Protein AF-A0A962Y383-F1 (afdb_monomer)

Mean predicted aligned error: 19.19 Å

Solvent-accessible surface area (backbone atoms only — not comparable to full-atom values): 16496 Å² total; per-residue (Å²): 116,60,76,48,78,42,75,25,70,39,69,70,54,31,54,47,54,46,35,77,74,56,39,88,78,46,44,76,79,47,80,45,84,47,99,79,29,29,36,39,32,33,30,42,68,80,89,75,88,79,88,77,91,72,88,84,89,84,84,85,84,79,85,83,93,86,83,90,82,92,82,88,79,89,82,95,82,60,77,66,59,56,52,51,51,49,49,49,48,52,50,50,51,50,50,50,51,51,54,51,53,64,73,70,46,101,63,63,68,72,48,50,81,75,35,59,59,53,50,53,51,36,51,55,37,42,75,73,70,42,51,70,69,63,26,50,56,40,42,63,77,32,64,90,45,82,52,58,69,62,27,51,56,51,36,51,51,53,55,56,72,67,57,83,74,76,91,67,59,65,80,74,75,42,46,79,46,73,47,82,55,51,63,87,78,44,56,61,60,48,50,49,53,52,50,49,58,40,23,74,76,64,38,30,79,32,38,36,38,35,35,44,41,84,81,46,77,68,55,46,53,50,52,51,50,50,26,62,76,57,64,30,57,75,46,76,28,87,47,73,67,45,40,52,53,51,51,63,77,45,63,86,33,49,26,36,41,34,37,51,51,47,46,54,92,87,58,85,78,78,87,81,131

Radius of gyration: 28.64 Å; Cα contacts (8 Å, |Δi|>4): 276; chains: 1; bounding box: 78×59×68 Å

Secondary structure (DSSP, 8-state):
-EEEEEEESSHHHHHHHHHHHH-TTPEEEEEEEETTEEEEEEEE--S-------------------------------HHHHHHHHHHHHHHHHHHHHHHHHHT-TTHHHHHHH-HHHHHHHHHHHHTT--HHHHHHHHHHTTT---HHHHHHHHHHHHHHHSPPPSS-HHHH-EEEEE--BTTSSHHHHHHHHHHHHHHHH-GGGEEEEE---S-HHHHHHHHHHHHHHT--EEE--SHHHHHHHHHHTTT-SEEEEEPPPBPTT----S--

Foldseek 3Di:
DDKDKAWDQEPVVRVVVCCVVPNPQKDWPDWDADVRTIMTIIDDDPDDDDPDDDDDDDDDDDDDDDDDDDDDDDDDDDPVVVVVVVVVVVVVVVVVVVVVVVVVDPPVPVCCVPQVLLVVQLVVCVVVVNDSVLSNVLSVVLVVPNDSVVSNVSSVVVVVVPDDDDPDDCLVQADEEEDAAAPPPCLLVVLLVSLQVSCVVPNQLQEAEEELPPPDPVSVVSSVVSCVVRVHYYYYDNDPVSVVVVCVVSVSHRHYYYYYDGDHPVPPPPPDD

Structure (mmCIF, N/CA/C/O backbone):
data_AF-A0A962Y383-F1
#
_entry.id   AF-A0A962Y383-F1
#
loop_
_atom_site.group_PDB
_atom_site.id
_atom_site.type_symbol
_atom_site.label_atom_id
_atom_site.label_alt_id
_atom_site.label_comp_id
_atom_site.label_asym_id
_atom_site.label_entity_id
_atom_site.label_seq_id
_atom_site.pdbx_PDB_ins_code
_atom_site.Cartn_x
_atom_site.Cartn_y
_atom_site.Cartn_z
_atom_site.occupancy
_atom_site.B_iso_or_equiv
_atom_site.auth_seq_id
_atom_site.auth_comp_id
_atom_site.auth_asym_id
_atom_site.auth_atom_id
_atom_site.pdbx_PDB_model_num
ATOM 1 N N . MET A 1 1 ? 38.784 -9.410 8.565 1.00 61.84 1 MET A N 1
ATOM 2 C CA . MET A 1 1 ? 37.867 -8.664 9.444 1.00 61.84 1 MET A CA 1
ATOM 3 C C . MET A 1 1 ? 38.107 -9.029 10.913 1.00 61.84 1 MET A C 1
ATOM 5 O O . MET A 1 1 ? 37.886 -10.175 11.294 1.00 61.84 1 MET A O 1
ATOM 9 N N . LYS A 1 2 ? 38.611 -8.103 11.744 1.00 59.91 2 LYS A N 1
ATOM 10 C CA . LYS A 1 2 ? 38.650 -8.281 13.213 1.00 59.91 2 LYS A CA 1
ATOM 11 C C . LYS A 1 2 ? 37.453 -7.547 13.813 1.00 59.91 2 LYS A C 1
ATOM 13 O O . LYS A 1 2 ? 37.478 -6.324 13.885 1.00 59.91 2 LYS A O 1
ATOM 18 N N . ILE A 1 3 ? 36.425 -8.288 14.221 1.00 82.69 3 ILE A N 1
ATOM 19 C CA . ILE A 1 3 ? 35.219 -7.737 14.854 1.00 82.69 3 ILE A CA 1
ATOM 20 C C . ILE A 1 3 ? 35.424 -7.712 16.372 1.00 82.69 3 ILE A C 1
ATOM 22 O O . ILE A 1 3 ? 35.835 -8.715 16.959 1.00 82.69 3 ILE A O 1
ATOM 26 N N . LYS A 1 4 ? 35.136 -6.578 17.017 1.00 79.31 4 LYS A N 1
ATOM 27 C CA . LYS A 1 4 ? 35.168 -6.432 18.478 1.00 79.31 4 LYS A CA 1
ATOM 28 C C . LYS A 1 4 ? 33.924 -5.720 18.994 1.00 79.31 4 LYS A C 1
ATOM 30 O O . LYS A 1 4 ? 33.369 -4.844 18.335 1.00 79.31 4 LYS A O 1
ATOM 35 N N . ARG A 1 5 ? 33.521 -6.101 20.205 1.00 87.31 5 ARG A N 1
ATOM 36 C CA . ARG A 1 5 ? 32.375 -5.544 20.922 1.00 87.31 5 ARG A CA 1
ATOM 37 C C . ARG A 1 5 ? 32.841 -4.668 22.082 1.00 87.31 5 ARG A C 1
ATOM 39 O O . ARG A 1 5 ? 33.748 -5.059 22.814 1.00 87.31 5 ARG A O 1
ATOM 46 N N . PHE A 1 6 ? 32.185 -3.529 22.261 1.00 86.50 6 PHE A N 1
ATOM 47 C CA . PHE A 1 6 ? 32.480 -2.512 23.266 1.00 86.50 6 PHE A CA 1
ATOM 48 C C . PHE A 1 6 ? 31.196 -2.145 24.005 1.00 86.50 6 PHE A C 1
ATOM 50 O O . PHE A 1 6 ? 30.174 -1.921 23.367 1.00 86.50 6 PHE A O 1
ATOM 57 N N . VAL A 1 7 ? 31.244 -2.070 25.334 1.00 87.38 7 VAL A N 1
ATOM 58 C CA . VAL A 1 7 ? 30.112 -1.645 26.169 1.00 87.38 7 VAL A CA 1
ATOM 59 C C . VAL A 1 7 ? 30.571 -0.471 27.020 1.00 87.38 7 VAL A C 1
ATOM 61 O O . VAL A 1 7 ? 31.625 -0.555 27.651 1.00 87.38 7 VAL A O 1
ATOM 64 N N . ALA A 1 8 ? 29.803 0.617 27.031 1.00 88.62 8 ALA A N 1
ATOM 65 C CA . ALA A 1 8 ? 30.102 1.799 27.834 1.00 88.62 8 ALA A CA 1
ATOM 66 C C . ALA A 1 8 ? 28.826 2.470 28.351 1.00 88.62 8 ALA A C 1
ATOM 68 O O . ALA A 1 8 ? 27.746 2.239 27.819 1.00 88.62 8 ALA A O 1
ATOM 69 N N . GLN A 1 9 ? 28.951 3.338 29.358 1.00 83.50 9 GLN A N 1
ATOM 70 C CA . GLN A 1 9 ? 27.809 4.043 29.962 1.00 83.50 9 GLN A CA 1
ATOM 71 C C . GLN A 1 9 ? 27.126 5.027 29.003 1.00 83.50 9 GLN A C 1
ATOM 73 O O . GLN A 1 9 ? 25.943 5.323 29.143 1.00 83.50 9 GLN A O 1
ATOM 78 N N . ASP A 1 10 ? 27.866 5.533 28.016 1.00 83.12 10 ASP A N 1
ATOM 79 C CA . ASP A 1 10 ? 27.355 6.450 27.010 1.00 83.12 10 ASP A CA 1
ATOM 80 C C . ASP A 1 10 ? 28.056 6.245 25.656 1.00 83.12 10 ASP A C 1
ATOM 82 O O . ASP A 1 10 ? 29.143 5.666 25.553 1.00 83.12 10 ASP A O 1
ATOM 86 N N . MET A 1 11 ? 27.424 6.748 24.594 1.00 77.50 11 MET A N 1
ATOM 87 C CA . MET A 1 11 ? 27.917 6.643 23.217 1.00 77.50 11 MET A CA 1
ATOM 88 C C . MET A 1 11 ? 29.309 7.268 23.026 1.00 77.50 11 MET A C 1
ATOM 90 O O . MET A 1 11 ? 30.110 6.802 22.216 1.00 77.50 11 MET A O 1
ATOM 94 N N . ARG A 1 12 ? 29.620 8.334 23.771 1.00 80.12 12 ARG A N 1
ATOM 95 C CA . ARG A 1 12 ? 30.873 9.085 23.640 1.00 80.12 12 ARG A CA 1
ATOM 96 C C . ARG A 1 12 ? 32.046 8.251 24.159 1.00 80.12 12 ARG A C 1
ATOM 98 O O . ARG A 1 12 ? 33.099 8.209 23.523 1.00 80.12 12 ARG A O 1
ATOM 105 N N . GLN A 1 13 ? 31.840 7.551 25.272 1.00 82.88 13 GLN A N 1
ATOM 106 C CA . GLN A 1 13 ? 32.787 6.590 25.827 1.00 82.88 13 GLN A CA 1
ATOM 107 C C . GLN A 1 13 ? 32.951 5.373 24.914 1.00 82.88 13 GLN A C 1
ATOM 109 O O . GLN A 1 13 ? 34.084 4.986 24.637 1.00 82.88 13 GLN A O 1
ATOM 114 N N . ALA A 1 14 ? 31.853 4.827 24.382 1.00 86.06 14 ALA A N 1
ATOM 115 C CA . ALA A 1 14 ? 31.902 3.674 23.485 1.00 86.06 14 ALA A CA 1
ATOM 116 C C . ALA A 1 14 ? 32.713 3.973 22.206 1.00 86.06 14 ALA A C 1
ATOM 118 O O . ALA A 1 14 ? 33.582 3.191 21.826 1.00 86.06 14 ALA A O 1
ATOM 119 N N . LEU A 1 15 ? 32.514 5.142 21.584 1.00 82.88 15 LEU A N 1
ATOM 120 C CA . LEU A 1 15 ? 33.280 5.572 20.404 1.00 82.88 15 LEU A CA 1
ATOM 121 C C . LEU A 1 15 ? 34.760 5.845 20.704 1.00 82.88 15 LEU A C 1
ATOM 123 O O . LEU A 1 15 ? 35.611 5.618 19.844 1.00 82.88 15 LEU A O 1
ATOM 127 N N . ARG A 1 16 ? 35.088 6.325 21.909 1.00 85.94 16 ARG A N 1
ATOM 128 C CA . ARG A 1 16 ? 36.484 6.494 22.341 1.00 85.94 16 ARG A CA 1
ATOM 129 C C . ARG A 1 16 ? 37.179 5.140 22.492 1.00 85.94 16 ARG A C 1
ATOM 131 O O . ARG A 1 16 ? 38.274 4.978 21.970 1.00 85.94 16 ARG A O 1
ATOM 138 N N . MET A 1 17 ? 36.510 4.160 23.104 1.00 84.56 17 MET A N 1
ATOM 139 C CA . MET A 1 17 ? 37.026 2.790 23.232 1.00 84.56 17 MET A CA 1
ATOM 140 C C . MET A 1 17 ? 37.238 2.123 21.867 1.00 84.56 17 MET A C 1
ATOM 142 O O . MET A 1 17 ? 38.229 1.423 21.674 1.00 84.56 17 MET A O 1
ATOM 146 N N . VAL A 1 18 ? 36.338 2.365 20.905 1.00 85.50 18 VAL A N 1
ATOM 147 C CA . VAL A 1 18 ? 36.505 1.886 19.525 1.00 85.50 18 VAL A CA 1
ATOM 148 C C . VAL A 1 18 ? 37.745 2.512 18.879 1.00 85.50 18 VAL A C 1
ATOM 150 O O . VAL A 1 18 ? 38.570 1.774 18.349 1.00 85.50 18 VAL A O 1
ATOM 153 N N . ARG A 1 19 ? 37.927 3.838 18.973 1.00 81.56 19 ARG A N 1
ATOM 154 C CA . ARG A 1 19 ? 39.103 4.524 18.402 1.00 81.56 19 ARG A CA 1
ATOM 155 C C . ARG A 1 19 ? 40.420 4.082 19.034 1.00 81.56 19 ARG A C 1
ATOM 157 O O . ARG A 1 19 ? 41.385 3.854 18.317 1.00 81.56 19 ARG A O 1
ATOM 164 N N . GLU A 1 20 ? 40.464 3.924 20.354 1.00 82.25 20 GLU A N 1
ATOM 165 C CA . GLU A 1 20 ? 41.666 3.459 21.059 1.00 82.25 20 GLU A CA 1
ATOM 166 C C . GLU A 1 20 ? 42.039 2.018 20.679 1.00 82.25 20 GLU A C 1
ATOM 168 O O . GLU A 1 20 ? 43.218 1.687 20.574 1.00 82.25 20 GLU A O 1
ATOM 173 N N . ALA A 1 21 ? 41.046 1.151 20.455 1.00 78.62 21 ALA A N 1
ATOM 174 C CA . ALA A 1 21 ? 41.279 -0.268 20.201 1.00 78.62 21 ALA A CA 1
ATOM 175 C C . ALA A 1 21 ? 41.422 -0.641 18.717 1.00 78.62 21 ALA A C 1
ATOM 177 O O . ALA A 1 21 ? 42.010 -1.686 18.420 1.00 78.62 21 ALA A O 1
ATOM 178 N N . LEU A 1 22 ? 40.828 0.139 17.808 1.00 80.81 22 LEU A N 1
ATOM 179 C CA . LEU A 1 22 ? 40.730 -0.166 16.377 1.00 80.81 22 LEU A CA 1
ATOM 180 C C . LEU A 1 22 ? 41.186 0.988 15.457 1.00 80.81 22 LEU A C 1
ATOM 182 O O . LEU A 1 22 ? 41.218 0.808 14.245 1.00 80.81 22 LEU A O 1
ATOM 186 N N . GLY A 1 23 ? 41.592 2.140 15.993 1.00 75.88 23 GLY A N 1
ATOM 187 C CA . GLY A 1 23 ? 42.022 3.291 15.192 1.00 75.88 23 GLY A CA 1
ATOM 188 C C . GLY A 1 23 ? 40.860 4.113 14.623 1.00 75.88 23 GLY A C 1
ATOM 189 O O . GLY A 1 23 ? 39.688 3.844 14.892 1.00 75.88 23 GLY A O 1
ATOM 190 N N . GLU A 1 24 ? 41.187 5.161 13.863 1.00 75.06 24 GLU A N 1
ATOM 191 C CA . GLU A 1 24 ? 40.186 6.097 13.324 1.00 75.06 24 GLU A CA 1
ATOM 192 C C . GLU A 1 24 ? 39.356 5.514 12.170 1.00 75.06 24 GLU A C 1
ATOM 194 O O . GLU A 1 24 ? 38.233 5.964 11.952 1.00 75.06 24 GLU A O 1
ATOM 199 N N . ASP A 1 25 ? 39.854 4.462 11.516 1.00 70.44 25 ASP A N 1
ATOM 200 C CA . ASP A 1 25 ? 39.229 3.816 10.352 1.00 70.44 25 ASP A CA 1
ATOM 201 C C . ASP A 1 25 ? 38.240 2.690 10.722 1.00 70.44 25 ASP A C 1
ATOM 203 O O . ASP A 1 25 ? 37.840 1.884 9.881 1.00 70.44 25 ASP A O 1
ATOM 207 N N . ALA A 1 26 ? 37.851 2.582 11.996 1.00 78.69 26 ALA A N 1
ATOM 208 C CA . ALA A 1 26 ? 36.936 1.545 12.461 1.00 78.69 26 ALA A CA 1
ATOM 209 C C . ALA A 1 26 ? 35.492 1.801 11.991 1.00 78.69 26 ALA A C 1
ATOM 211 O O . ALA A 1 26 ? 34.903 2.850 12.263 1.00 78.69 26 ALA A O 1
ATOM 212 N N . VAL A 1 27 ? 34.877 0.799 11.362 1.00 77.50 27 VAL A N 1
ATOM 213 C CA . VAL A 1 27 ? 33.474 0.843 10.931 1.00 77.50 27 VAL A CA 1
ATOM 214 C C . VAL A 1 27 ? 32.585 0.251 12.024 1.00 77.50 27 VAL A C 1
ATOM 216 O O . VAL A 1 27 ? 32.804 -0.874 12.481 1.00 77.50 27 VAL A O 1
ATOM 219 N N . ILE A 1 28 ? 31.565 1.001 12.451 1.00 81.94 28 ILE A N 1
ATOM 220 C CA . ILE A 1 28 ? 30.548 0.521 13.396 1.00 81.94 28 ILE A CA 1
ATOM 221 C C . ILE A 1 28 ? 29.516 -0.313 12.632 1.00 81.94 28 ILE A C 1
ATOM 223 O O . ILE A 1 28 ? 28.831 0.195 11.751 1.00 81.94 28 ILE A O 1
ATOM 227 N N . LEU A 1 29 ? 29.389 -1.587 12.994 1.00 75.75 29 LEU A N 1
ATOM 228 C CA . LEU A 1 29 ? 28.463 -2.536 12.371 1.00 75.75 29 LEU A CA 1
ATOM 229 C C . LEU A 1 29 ? 27.092 -2.549 13.053 1.00 75.75 29 LEU A C 1
ATOM 231 O O . LEU A 1 29 ? 26.073 -2.774 12.408 1.00 75.75 29 LEU A O 1
ATOM 235 N N . SER A 1 30 ? 27.065 -2.362 14.374 1.00 68.75 30 SER A N 1
ATOM 236 C CA . SER A 1 30 ? 25.840 -2.434 15.171 1.00 68.75 30 SER A CA 1
ATOM 237 C C . SER A 1 30 ? 25.939 -1.550 16.408 1.00 68.75 30 SER A C 1
ATOM 239 O O . SER A 1 30 ? 27.008 -1.426 17.012 1.00 68.75 30 SER A O 1
ATOM 241 N N . ASN A 1 31 ? 24.804 -0.964 16.778 1.00 81.00 31 ASN A N 1
ATOM 242 C CA . ASN A 1 31 ? 24.616 -0.139 17.960 1.00 81.00 31 ASN A CA 1
ATOM 243 C C . ASN A 1 31 ? 23.336 -0.585 18.676 1.00 81.00 31 ASN A C 1
ATOM 245 O O . ASN A 1 31 ? 22.252 -0.536 18.092 1.00 81.00 31 ASN A O 1
ATOM 249 N N . LYS A 1 32 ? 23.462 -1.008 19.935 1.00 80.06 32 LYS A N 1
ATOM 250 C CA . LYS A 1 32 ? 22.344 -1.450 20.768 1.00 80.06 32 LYS A CA 1
ATOM 251 C C . LYS A 1 32 ? 22.378 -0.744 22.120 1.00 80.06 32 LYS A C 1
ATOM 253 O O . LYS A 1 32 ? 23.393 -0.759 22.808 1.00 80.06 32 LYS A O 1
ATOM 258 N N . THR A 1 33 ? 21.249 -0.178 22.533 1.00 76.44 33 THR A N 1
ATOM 259 C CA . THR A 1 33 ? 21.070 0.322 23.903 1.00 76.44 33 THR A CA 1
ATOM 260 C C . THR A 1 33 ? 20.849 -0.861 24.845 1.00 76.44 33 THR A C 1
ATOM 262 O O . THR A 1 33 ? 20.021 -1.729 24.561 1.00 76.44 33 THR A O 1
ATOM 265 N N . VAL A 1 34 ? 21.596 -0.910 25.946 1.00 84.12 34 VAL A N 1
ATOM 266 C CA . VAL A 1 34 ? 21.518 -1.960 26.975 1.00 84.12 34 VAL A CA 1
ATOM 267 C C . VAL A 1 34 ? 21.253 -1.325 28.339 1.00 84.12 34 VAL A C 1
ATOM 269 O O . VAL A 1 34 ? 21.497 -0.131 28.522 1.00 84.12 34 VAL A O 1
ATOM 272 N N . ASP A 1 35 ? 20.755 -2.098 29.303 1.00 67.06 35 ASP A N 1
ATOM 273 C CA . ASP A 1 35 ? 20.478 -1.581 30.646 1.00 67.06 35 ASP A CA 1
ATOM 274 C C . ASP A 1 35 ? 21.768 -1.053 31.291 1.00 67.06 35 ASP A C 1
ATOM 276 O O . ASP A 1 35 ? 22.685 -1.808 31.614 1.00 67.06 35 ASP A O 1
ATOM 280 N N . GLY A 1 36 ? 21.848 0.273 31.435 1.00 75.62 36 GLY A N 1
ATOM 281 C CA . GLY A 1 36 ? 23.017 0.972 31.973 1.00 75.62 36 GLY A CA 1
ATOM 282 C C . GLY A 1 36 ? 24.036 1.474 30.941 1.00 75.62 36 GLY A C 1
ATOM 283 O O . GLY A 1 36 ? 25.099 1.938 31.355 1.00 75.62 36 GLY A O 1
ATOM 284 N N . GLY A 1 37 ? 23.750 1.427 29.630 1.00 83.25 37 GLY A N 1
ATOM 285 C CA . GLY A 1 37 ? 24.650 2.011 28.631 1.00 83.25 37 GLY A CA 1
ATOM 286 C C . GLY A 1 37 ? 24.374 1.672 27.162 1.00 83.25 37 GLY A C 1
ATOM 287 O O . GLY A 1 37 ? 23.243 1.459 26.727 1.00 83.25 37 GLY A O 1
ATOM 288 N N . VAL A 1 38 ? 25.446 1.654 26.373 1.00 79.94 38 VAL A N 1
ATOM 289 C CA . VAL A 1 38 ? 25.450 1.414 24.927 1.00 79.94 38 VAL A CA 1
ATOM 290 C C . VAL A 1 38 ? 26.455 0.315 24.595 1.00 79.94 38 VAL A C 1
ATOM 292 O O . VAL A 1 38 ? 27.593 0.334 25.066 1.00 79.94 38 VAL A O 1
ATOM 295 N N . GLU A 1 39 ? 26.037 -0.622 23.750 1.00 85.50 39 GLU A N 1
ATOM 296 C CA . GLU A 1 39 ? 26.854 -1.687 23.179 1.00 85.50 39 GLU A CA 1
ATOM 297 C C . GLU A 1 39 ? 27.121 -1.400 21.691 1.00 85.50 39 GLU A C 1
ATOM 299 O O . GLU A 1 39 ? 26.193 -1.301 20.887 1.00 85.50 39 GLU A O 1
ATOM 304 N N . LEU A 1 40 ? 28.398 -1.282 21.316 1.00 85.75 40 LEU A N 1
ATOM 305 C CA . LEU A 1 40 ? 28.862 -1.103 19.940 1.00 85.75 40 LEU A CA 1
ATOM 306 C C . LEU A 1 40 ? 29.616 -2.338 19.459 1.00 85.75 40 LEU A C 1
ATOM 308 O O . LEU A 1 40 ? 30.482 -2.867 20.155 1.00 85.75 40 LEU A O 1
ATOM 312 N N . THR A 1 41 ? 29.350 -2.753 18.225 1.00 79.81 41 THR A N 1
ATOM 313 C CA . THR A 1 41 ? 30.190 -3.722 17.511 1.00 79.81 41 THR A CA 1
ATOM 314 C C . THR A 1 41 ? 30.896 -3.013 16.369 1.00 79.81 41 THR A C 1
ATOM 316 O O . THR A 1 41 ? 30.236 -2.391 15.539 1.00 79.81 41 THR A O 1
ATOM 319 N N . ALA A 1 42 ? 32.224 -3.098 16.328 1.00 85.31 42 ALA A N 1
ATOM 320 C CA . ALA A 1 42 ? 33.058 -2.418 15.344 1.00 85.31 42 ALA A CA 1
ATOM 321 C C . ALA A 1 42 ? 34.055 -3.383 14.694 1.00 85.31 42 ALA A C 1
ATOM 323 O O . ALA A 1 42 ? 34.490 -4.356 15.319 1.00 85.31 42 ALA A O 1
ATOM 324 N N . ALA A 1 43 ? 34.423 -3.107 13.447 1.00 78.81 43 ALA A N 1
ATOM 325 C CA . ALA A 1 43 ? 35.404 -3.878 12.698 1.00 78.81 43 ALA A CA 1
ATOM 326 C C . ALA A 1 43 ? 36.337 -2.969 11.891 1.00 78.81 43 ALA A C 1
ATOM 328 O O . ALA A 1 43 ? 35.957 -1.871 11.495 1.00 78.81 43 ALA A O 1
ATOM 329 N N . ILE A 1 44 ? 37.556 -3.451 11.646 1.00 70.69 44 ILE A N 1
ATOM 330 C CA . ILE A 1 44 ? 38.455 -2.898 10.628 1.00 70.69 44 ILE A CA 1
ATOM 331 C C . ILE A 1 44 ? 38.490 -3.907 9.486 1.00 70.69 44 ILE A C 1
ATOM 333 O O . ILE A 1 44 ? 38.869 -5.073 9.696 1.00 70.69 44 ILE A O 1
ATOM 337 N N . ASP A 1 45 ? 38.112 -3.453 8.300 1.00 62.56 45 ASP A N 1
ATOM 338 C CA . ASP A 1 45 ? 38.397 -4.150 7.059 1.00 62.56 45 ASP A CA 1
ATOM 339 C C . ASP A 1 45 ? 39.690 -3.580 6.480 1.00 62.56 45 ASP A C 1
ATOM 341 O O . ASP A 1 45 ? 39.805 -2.386 6.214 1.00 62.56 45 ASP A O 1
ATOM 345 N N . LEU A 1 46 ? 40.696 -4.446 6.321 1.00 45.09 46 LEU A N 1
ATOM 346 C CA . LEU A 1 46 ? 41.776 -4.170 5.384 1.00 45.09 46 LEU A CA 1
ATOM 347 C C . LEU A 1 46 ? 41.091 -4.154 4.016 1.00 45.09 46 LEU A C 1
ATOM 349 O O . LEU A 1 46 ? 40.533 -5.175 3.623 1.00 45.09 46 LEU A O 1
ATOM 353 N N . VAL A 1 47 ? 41.038 -2.969 3.413 1.00 44.81 47 VAL A N 1
ATOM 354 C CA . VAL A 1 47 ? 40.265 -2.614 2.218 1.00 44.81 47 VAL A CA 1
ATOM 355 C C . VAL A 1 47 ? 40.173 -3.769 1.222 1.00 44.81 47 VAL A C 1
ATOM 357 O O . VAL A 1 47 ? 41.153 -4.081 0.560 1.00 44.81 47 VAL A O 1
ATOM 360 N N . ASP A 1 48 ? 38.988 -4.373 1.131 1.00 34.38 48 ASP A N 1
ATOM 361 C CA . ASP A 1 48 ? 38.405 -4.866 -0.113 1.00 34.38 48 ASP A CA 1
ATOM 362 C C . ASP A 1 48 ? 36.917 -5.188 0.096 1.00 34.38 48 ASP A C 1
ATOM 364 O O . ASP A 1 48 ? 36.535 -5.955 0.976 1.00 34.38 48 ASP A O 1
ATOM 368 N N . ASN A 1 49 ? 36.090 -4.610 -0.778 1.00 39.66 49 ASN A N 1
ATOM 369 C CA . ASN A 1 49 ? 34.676 -4.919 -1.006 1.00 39.66 49 ASN A CA 1
ATOM 370 C C . ASN A 1 49 ? 33.688 -4.714 0.150 1.00 39.66 49 ASN A C 1
ATOM 372 O O . ASN A 1 49 ? 33.185 -5.680 0.717 1.00 39.66 49 ASN A O 1
ATOM 376 N N . ILE A 1 50 ? 33.217 -3.474 0.311 1.00 33.72 50 ILE A N 1
ATOM 377 C CA . ILE A 1 50 ? 31.784 -3.242 0.542 1.00 33.72 50 ILE A CA 1
ATOM 378 C C . ILE A 1 50 ? 31.351 -2.053 -0.321 1.00 33.72 50 ILE A C 1
ATOM 380 O O . ILE A 1 50 ? 31.587 -0.895 0.011 1.00 33.72 50 ILE A O 1
ATOM 384 N N . SER A 1 51 ? 30.728 -2.350 -1.461 1.00 34.94 51 SER A N 1
ATOM 385 C CA . SER A 1 51 ? 29.906 -1.388 -2.191 1.00 34.94 51 SER A CA 1
ATOM 386 C C . SER A 1 51 ? 28.666 -1.098 -1.346 1.00 34.94 51 SER A C 1
ATOM 388 O O . SER A 1 51 ? 27.791 -1.952 -1.218 1.00 34.94 51 SER A O 1
ATOM 390 N N . SER A 1 52 ? 28.610 0.082 -0.737 1.00 33.84 52 SER A N 1
ATOM 391 C CA . SER A 1 52 ? 27.440 0.591 -0.024 1.00 33.84 52 SER A CA 1
ATOM 392 C C . SER A 1 52 ? 26.742 1.661 -0.861 1.00 33.84 52 SER A C 1
ATOM 394 O O . SER A 1 52 ? 26.877 2.859 -0.627 1.00 33.84 52 SER A O 1
ATOM 396 N N . ASP A 1 53 ? 25.940 1.214 -1.824 1.00 31.86 53 ASP A N 1
ATOM 397 C CA . ASP A 1 53 ? 24.822 2.017 -2.311 1.00 31.86 53 ASP A CA 1
ATOM 398 C C . ASP A 1 53 ? 23.692 1.935 -1.282 1.00 31.86 53 ASP A C 1
ATOM 400 O O . ASP A 1 53 ? 22.953 0.958 -1.246 1.00 31.86 53 ASP A O 1
ATOM 404 N N . THR A 1 54 ? 23.566 2.965 -0.441 1.00 31.52 54 THR A N 1
ATOM 405 C CA . THR A 1 54 ? 22.271 3.459 0.061 1.00 31.52 54 THR A CA 1
ATOM 406 C C . THR A 1 54 ? 22.436 4.872 0.641 1.00 31.52 54 THR A C 1
ATOM 408 O O . THR A 1 54 ? 23.062 5.037 1.682 1.00 31.52 54 THR A O 1
ATOM 411 N N . VAL A 1 55 ? 21.914 5.873 -0.089 1.00 30.55 55 VAL A N 1
ATOM 412 C CA . VAL A 1 55 ? 20.875 6.854 0.328 1.00 30.55 55 VAL A CA 1
ATOM 413 C C . VAL A 1 55 ? 21.036 7.379 1.780 1.00 30.55 55 VAL A C 1
ATOM 415 O O . VAL A 1 55 ? 20.927 6.612 2.724 1.00 30.55 55 VAL A O 1
ATOM 418 N N . ASP A 1 56 ? 21.232 8.672 2.077 1.00 29.92 56 ASP A N 1
ATOM 419 C CA . ASP A 1 56 ? 20.293 9.756 1.766 1.00 29.92 56 ASP A CA 1
ATOM 420 C C . ASP A 1 56 ? 20.751 11.146 2.317 1.00 29.92 56 ASP A C 1
ATOM 422 O O . ASP A 1 56 ? 21.542 11.235 3.253 1.00 29.92 56 ASP A O 1
ATOM 426 N N . GLN A 1 57 ? 20.134 12.209 1.778 1.00 29.47 57 GLN A N 1
ATOM 427 C CA . GLN A 1 57 ? 19.884 13.566 2.328 1.00 29.47 57 GLN A CA 1
ATOM 428 C C . GLN A 1 57 ? 21.040 14.561 2.549 1.00 29.47 57 GLN A C 1
ATOM 430 O O . GLN A 1 57 ? 21.706 14.602 3.583 1.00 29.47 57 GLN A O 1
ATOM 435 N N . ARG A 1 58 ? 21.120 15.549 1.643 1.00 27.11 58 ARG A N 1
ATOM 436 C CA . ARG A 1 58 ? 21.609 16.905 1.945 1.00 27.11 58 ARG A CA 1
ATOM 437 C C . ARG A 1 58 ? 20.490 17.927 1.717 1.00 27.11 58 ARG A C 1
ATOM 439 O O . ARG A 1 58 ? 20.042 18.112 0.590 1.00 27.11 58 ARG A O 1
ATOM 446 N N . ILE A 1 59 ? 20.097 18.619 2.787 1.00 28.78 59 ILE A N 1
ATOM 447 C CA . ILE A 1 59 ? 19.459 19.949 2.769 1.00 28.78 59 ILE A CA 1
ATOM 448 C C . ILE A 1 59 ? 20.579 20.995 3.005 1.00 28.78 59 ILE A C 1
ATOM 450 O O . ILE A 1 59 ? 21.583 20.664 3.641 1.00 28.78 59 ILE A O 1
ATOM 454 N N . PRO A 1 60 ? 20.491 22.211 2.427 1.00 35.62 60 PRO A N 1
ATOM 455 C CA . PRO A 1 60 ? 21.632 22.904 1.835 1.00 35.62 60 PRO A CA 1
ATOM 456 C C . PRO A 1 60 ? 22.318 23.897 2.779 1.00 35.62 60 PRO A C 1
ATOM 458 O O . PRO A 1 60 ? 21.665 24.625 3.524 1.00 35.62 60 PRO A O 1
ATOM 461 N N . SER A 1 61 ? 23.643 24.008 2.671 1.00 32.41 61 SER A N 1
ATOM 462 C CA . SER A 1 61 ? 24.408 25.095 3.282 1.00 32.41 61 SER A CA 1
ATOM 463 C C . SER A 1 61 ? 24.618 26.235 2.285 1.00 32.41 61 SER A C 1
ATOM 465 O O . SER A 1 61 ? 25.391 26.151 1.331 1.00 32.41 61 SER A O 1
ATOM 467 N N . GLN A 1 62 ? 23.911 27.336 2.535 1.00 32.38 62 GLN A N 1
ATOM 468 C CA . GLN A 1 62 ? 24.253 28.646 2.005 1.00 32.38 62 GLN A CA 1
ATOM 469 C C . GLN A 1 62 ? 25.585 29.129 2.597 1.00 32.38 62 GLN A C 1
ATOM 471 O O . GLN A 1 62 ? 25.821 29.024 3.796 1.00 32.38 62 GLN A O 1
ATOM 476 N N . SER A 1 63 ? 26.369 29.771 1.730 1.00 33.44 63 SER A N 1
ATOM 477 C CA . SER A 1 63 ? 27.283 30.876 2.028 1.00 33.44 63 SER A CA 1
ATOM 478 C C . SER A 1 63 ? 28.459 30.613 2.979 1.00 33.44 63 SER A C 1
ATOM 480 O O . SER A 1 63 ? 28.338 30.687 4.199 1.00 33.44 63 SER A O 1
ATOM 482 N N . ARG A 1 64 ? 29.658 30.502 2.391 1.00 31.22 64 ARG A N 1
ATOM 483 C CA . ARG A 1 64 ? 30.726 31.494 2.614 1.00 31.22 64 ARG A CA 1
ATOM 484 C C . ARG A 1 64 ? 31.883 31.298 1.636 1.00 31.22 64 ARG A C 1
ATOM 486 O O . ARG A 1 64 ? 32.708 30.403 1.777 1.00 31.22 64 ARG A O 1
ATOM 493 N N . ALA A 1 65 ? 31.949 32.200 0.664 1.00 32.41 65 ALA A N 1
ATOM 494 C CA . ALA A 1 65 ? 33.190 32.550 -0.001 1.00 32.41 65 ALA A CA 1
ATOM 495 C C . ALA A 1 65 ? 34.031 33.418 0.948 1.00 32.41 65 ALA A C 1
ATOM 497 O O . ALA A 1 65 ? 33.514 34.401 1.476 1.00 32.41 65 ALA A O 1
ATOM 498 N N . ALA A 1 66 ? 35.295 33.034 1.150 1.00 30.84 66 ALA A N 1
ATOM 499 C CA . ALA A 1 66 ? 36.487 33.891 1.224 1.00 30.84 66 ALA A CA 1
ATOM 500 C C . ALA A 1 66 ? 37.586 33.216 2.060 1.00 30.84 66 ALA A C 1
ATOM 502 O O . ALA A 1 66 ? 37.430 33.048 3.265 1.00 30.84 66 ALA A O 1
ATOM 503 N N . ALA A 1 67 ? 38.711 32.897 1.412 1.00 31.39 67 ALA A N 1
ATOM 504 C CA . ALA A 1 67 ? 40.056 33.383 1.757 1.00 31.39 67 ALA A CA 1
ATOM 505 C C . ALA A 1 67 ? 41.154 32.352 1.422 1.00 31.39 67 ALA A C 1
ATOM 507 O O . ALA A 1 67 ? 41.252 31.280 2.007 1.00 31.39 67 ALA A O 1
ATOM 508 N N . ARG A 1 68 ? 41.977 32.763 0.450 1.00 37.22 68 ARG A N 1
ATOM 509 C CA . ARG A 1 68 ? 43.321 32.308 0.054 1.00 37.22 68 ARG A CA 1
ATOM 510 C C . ARG A 1 68 ? 44.158 31.658 1.164 1.00 37.22 68 ARG A C 1
ATOM 512 O O . ARG A 1 68 ? 44.241 32.252 2.227 1.00 37.22 68 ARG A O 1
ATOM 519 N N . VAL A 1 69 ? 44.964 30.648 0.802 1.00 34.91 69 VAL A N 1
ATOM 520 C CA . VAL A 1 69 ? 46.446 30.676 0.895 1.00 34.91 69 VAL A CA 1
ATOM 521 C C . VAL A 1 69 ? 47.047 29.678 -0.114 1.00 34.91 69 VAL A C 1
ATOM 523 O O . VAL A 1 69 ? 46.705 28.501 -0.121 1.00 34.91 69 VAL A O 1
ATOM 526 N N . ASN A 1 70 ? 47.969 30.175 -0.945 1.00 35.00 70 ASN A N 1
ATOM 527 C CA . ASN A 1 70 ? 48.885 29.408 -1.794 1.00 35.00 70 ASN A CA 1
ATOM 528 C C . ASN A 1 70 ? 49.838 28.545 -0.955 1.00 35.00 70 ASN A C 1
ATOM 530 O O . ASN A 1 70 ? 50.524 29.089 -0.089 1.00 35.00 70 ASN A O 1
ATOM 534 N N . ARG A 1 71 ? 50.027 27.275 -1.334 1.00 39.66 71 ARG A N 1
ATOM 535 C CA . ARG A 1 71 ? 51.336 26.607 -1.243 1.00 39.66 71 ARG A CA 1
ATOM 536 C C . ARG A 1 71 ? 51.586 25.760 -2.489 1.00 39.66 71 ARG A C 1
ATOM 538 O O . ARG A 1 71 ? 50.833 24.852 -2.809 1.00 39.66 71 ARG A O 1
ATOM 545 N N . THR A 1 72 ? 52.649 26.142 -3.180 1.00 34.81 72 THR A N 1
ATOM 546 C CA . THR A 1 72 ? 53.333 25.477 -4.289 1.00 34.81 72 THR A CA 1
ATOM 547 C C . THR A 1 72 ? 54.087 24.237 -3.807 1.00 34.81 72 THR A C 1
ATOM 549 O O . THR A 1 72 ? 54.698 24.289 -2.739 1.00 34.81 72 THR A O 1
ATOM 552 N N . GLY A 1 73 ? 54.114 23.174 -4.614 1.00 32.91 73 GLY A N 1
ATOM 553 C CA . GLY A 1 73 ? 54.938 21.986 -4.373 1.00 32.91 73 GLY A CA 1
ATOM 554 C C . GLY A 1 73 ? 54.690 20.874 -5.393 1.00 32.91 73 GLY A C 1
ATOM 555 O O . GLY A 1 73 ? 53.867 20.006 -5.151 1.00 32.91 73 GLY A O 1
ATOM 556 N N . ASP A 1 74 ? 55.358 21.000 -6.539 1.00 35.84 74 ASP A N 1
ATOM 557 C CA . ASP A 1 74 ? 55.912 19.962 -7.425 1.00 35.84 74 ASP A CA 1
ATOM 558 C C . ASP A 1 74 ? 55.469 18.487 -7.246 1.00 35.84 74 ASP A C 1
ATOM 560 O O . ASP A 1 74 ? 55.689 17.878 -6.203 1.00 35.84 74 ASP A O 1
ATOM 564 N N . THR A 1 75 ? 54.904 17.894 -8.305 1.00 37.19 75 THR A N 1
ATOM 565 C CA . THR A 1 75 ? 55.282 16.558 -8.819 1.00 37.19 75 THR A CA 1
ATOM 566 C C . THR A 1 75 ? 54.617 16.337 -10.179 1.00 37.19 75 THR A C 1
ATOM 568 O O . THR A 1 75 ? 53.439 16.005 -10.306 1.00 37.19 75 THR A O 1
ATOM 571 N N . ASP A 1 76 ? 55.406 16.558 -11.221 1.00 45.19 76 ASP A N 1
ATOM 572 C CA . ASP A 1 76 ? 55.089 16.262 -12.611 1.00 45.19 76 ASP A CA 1
ATOM 573 C C . ASP A 1 76 ? 55.501 14.803 -12.926 1.00 45.19 76 ASP A C 1
ATOM 575 O O . ASP A 1 76 ? 56.696 14.530 -13.057 1.00 45.19 76 ASP A O 1
ATOM 579 N N . ARG A 1 77 ? 54.524 13.863 -12.949 1.00 46.56 77 ARG A N 1
ATOM 580 C CA . ARG A 1 77 ? 54.428 12.571 -13.709 1.00 46.56 77 ARG A CA 1
ATOM 581 C C . ARG A 1 77 ? 53.552 11.506 -12.994 1.00 46.56 77 ARG A C 1
ATOM 583 O O . ARG A 1 77 ? 53.689 11.371 -11.783 1.00 46.56 77 ARG A O 1
ATOM 590 N N . PRO A 1 78 ? 52.821 10.611 -13.706 1.00 46.22 78 PRO A N 1
ATOM 591 C CA . PRO A 1 78 ? 52.237 10.720 -15.047 1.00 46.22 78 PRO A CA 1
ATOM 592 C C . PRO A 1 78 ? 50.723 10.374 -15.050 1.00 46.22 78 PRO A C 1
ATOM 594 O O . PRO A 1 78 ? 50.330 9.245 -14.769 1.00 46.22 78 PRO A O 1
ATOM 597 N N . ARG A 1 79 ? 49.863 11.303 -15.497 1.00 53.16 79 ARG A N 1
ATOM 598 C CA . ARG A 1 79 ? 48.418 11.053 -15.733 1.00 53.16 79 ARG A CA 1
ATOM 599 C C . ARG A 1 79 ? 48.125 9.885 -16.697 1.00 53.16 79 ARG A C 1
ATOM 601 O O . ARG A 1 79 ? 47.051 9.310 -16.646 1.00 53.16 79 ARG A O 1
ATOM 608 N N . GLN A 1 80 ? 49.102 9.480 -17.513 1.00 52.47 80 GLN A N 1
ATOM 609 C CA . GLN A 1 80 ? 48.991 8.324 -18.413 1.00 52.47 80 GLN A CA 1
ATOM 610 C C . GLN A 1 80 ? 48.854 6.972 -17.698 1.00 52.47 80 GLN A C 1
ATOM 612 O O . GLN A 1 80 ? 48.336 6.032 -18.292 1.00 52.47 80 GLN A O 1
ATOM 617 N N . GLN A 1 81 ? 49.337 6.840 -16.458 1.00 50.56 81 GLN A N 1
ATOM 618 C CA . GLN A 1 81 ? 49.294 5.557 -15.749 1.00 50.56 81 GLN A CA 1
ATOM 619 C C . GLN A 1 81 ? 47.933 5.316 -15.084 1.00 50.56 81 GLN A C 1
ATOM 621 O O . GLN A 1 81 ? 47.484 4.173 -15.040 1.00 50.56 81 GLN A O 1
ATOM 626 N N . ASP A 1 82 ? 47.248 6.387 -14.669 1.00 55.97 82 ASP A N 1
ATOM 627 C CA . ASP A 1 82 ? 45.857 6.327 -14.212 1.00 55.97 82 ASP A CA 1
ATOM 628 C C . ASP A 1 82 ? 44.897 6.069 -15.380 1.00 55.97 82 ASP A C 1
ATOM 630 O O . ASP A 1 82 ? 44.041 5.199 -15.255 1.00 55.97 82 ASP A O 1
ATOM 634 N N . ASP A 1 83 ? 45.102 6.701 -16.545 1.00 59.69 83 ASP A N 1
ATOM 635 C CA . ASP A 1 83 ? 44.295 6.430 -17.749 1.00 59.69 83 ASP A CA 1
ATOM 636 C C . ASP A 1 83 ? 44.428 4.965 -18.207 1.00 59.69 83 ASP A C 1
ATOM 638 O O . ASP A 1 83 ? 43.431 4.311 -18.511 1.00 59.69 83 ASP A O 1
ATOM 642 N N . ALA A 1 84 ? 45.644 4.404 -18.179 1.00 64.50 84 ALA A N 1
ATOM 643 C CA . ALA A 1 84 ? 45.882 3.000 -18.523 1.00 64.50 84 ALA A CA 1
ATOM 644 C C . ALA A 1 84 ? 45.278 2.023 -17.496 1.00 64.50 84 ALA A C 1
ATOM 646 O O . ALA A 1 84 ? 44.765 0.965 -17.866 1.00 64.50 84 ALA A O 1
ATOM 647 N N . LEU A 1 85 ? 45.310 2.367 -16.203 1.00 64.25 85 LEU A N 1
ATOM 648 C CA . LEU A 1 85 ? 44.660 1.586 -15.146 1.00 64.25 85 LEU A CA 1
ATOM 649 C C . LEU A 1 85 ? 43.132 1.683 -15.228 1.00 64.25 85 LEU A C 1
ATOM 651 O O . LEU A 1 85 ? 42.444 0.703 -14.937 1.00 64.25 85 LEU A O 1
ATOM 655 N N . GLU A 1 86 ? 42.590 2.826 -15.641 1.00 67.06 86 GLU A N 1
ATOM 656 C CA . GLU A 1 86 ? 41.166 3.005 -15.916 1.00 67.06 86 GLU A CA 1
ATOM 657 C C . GLU A 1 86 ? 40.721 2.242 -17.165 1.00 67.06 86 GLU A C 1
ATOM 659 O O . GLU A 1 86 ? 39.675 1.593 -17.127 1.00 67.06 86 GLU A O 1
ATOM 664 N N . ASP A 1 87 ? 41.523 2.235 -18.230 1.00 70.38 87 ASP A N 1
ATOM 665 C CA . ASP A 1 87 ? 41.277 1.433 -19.430 1.00 70.38 87 ASP A CA 1
ATOM 666 C C . ASP A 1 87 ? 41.321 -0.060 -19.125 1.00 70.38 87 ASP A C 1
ATOM 668 O O . ASP A 1 87 ? 40.371 -0.778 -19.437 1.00 70.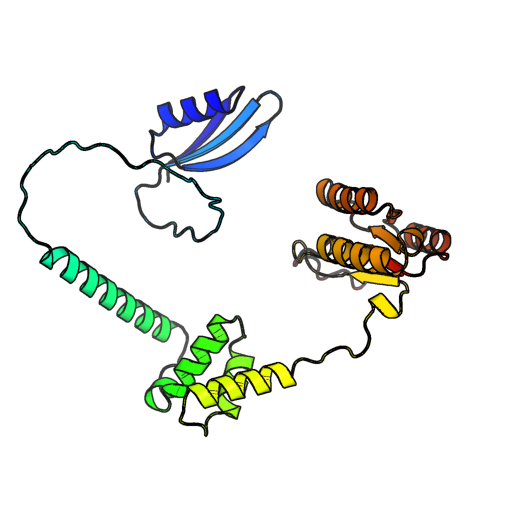38 87 ASP A O 1
ATOM 672 N N . MET A 1 88 ? 42.329 -0.522 -18.384 1.00 66.56 88 MET A N 1
ATOM 673 C CA . MET A 1 88 ? 42.375 -1.903 -17.908 1.00 66.56 88 MET A CA 1
ATOM 674 C C . MET A 1 88 ? 41.196 -2.237 -16.991 1.00 66.56 88 MET A C 1
ATOM 676 O O . MET A 1 88 ? 40.651 -3.336 -17.065 1.00 66.56 88 MET A O 1
ATOM 680 N N . ARG A 1 89 ? 40.756 -1.310 -16.129 1.00 68.81 89 ARG A N 1
ATOM 681 C CA . ARG A 1 89 ? 39.552 -1.506 -15.306 1.00 68.81 89 ARG A CA 1
ATOM 682 C C . ARG A 1 89 ? 38.304 -1.600 -16.175 1.00 68.81 89 ARG A C 1
ATOM 684 O O . ARG A 1 89 ? 37.487 -2.479 -15.909 1.00 68.81 89 ARG A O 1
ATOM 691 N N . ARG A 1 90 ? 38.149 -0.762 -17.204 1.00 70.25 90 ARG A N 1
ATOM 692 C CA . ARG A 1 90 ? 37.049 -0.849 -18.181 1.00 70.25 90 ARG A CA 1
ATOM 693 C C . ARG A 1 90 ? 37.067 -2.193 -18.906 1.00 70.25 90 ARG A C 1
ATOM 695 O O . ARG A 1 90 ? 36.033 -2.852 -18.999 1.00 70.25 90 ARG A O 1
ATOM 702 N N . GLU A 1 91 ? 38.236 -2.640 -19.337 1.00 74.19 91 GLU A N 1
ATOM 703 C CA . GLU A 1 91 ? 38.420 -3.884 -20.081 1.00 74.19 91 GLU A CA 1
ATOM 704 C C . GLU A 1 91 ? 38.196 -5.121 -19.199 1.00 74.19 91 GLU A C 1
ATOM 706 O O . GLU A 1 91 ? 37.505 -6.054 -19.601 1.00 74.19 91 GLU A O 1
ATOM 711 N N . MET A 1 92 ? 38.624 -5.076 -17.935 1.00 63.31 92 MET A N 1
ATOM 712 C CA . MET A 1 92 ? 38.302 -6.086 -16.923 1.00 63.31 92 MET A CA 1
ATOM 713 C C . MET A 1 92 ? 36.813 -6.106 -16.564 1.00 63.31 92 MET A C 1
ATOM 715 O O . MET A 1 92 ? 36.259 -7.179 -16.332 1.00 63.31 92 MET A O 1
ATOM 719 N N . HIS A 1 93 ? 36.132 -4.956 -16.546 1.00 63.62 93 HIS A N 1
ATOM 720 C CA . HIS A 1 93 ? 34.675 -4.914 -16.387 1.00 63.62 93 HIS A CA 1
ATOM 721 C C . HIS A 1 93 ? 33.960 -5.509 -17.605 1.00 63.62 93 HIS A C 1
ATOM 723 O O . HIS A 1 93 ? 32.958 -6.202 -17.433 1.00 63.62 93 HIS A O 1
ATOM 729 N N . ASN A 1 94 ? 34.485 -5.302 -18.814 1.00 68.31 94 ASN A N 1
ATOM 730 C CA . ASN A 1 94 ? 33.958 -5.90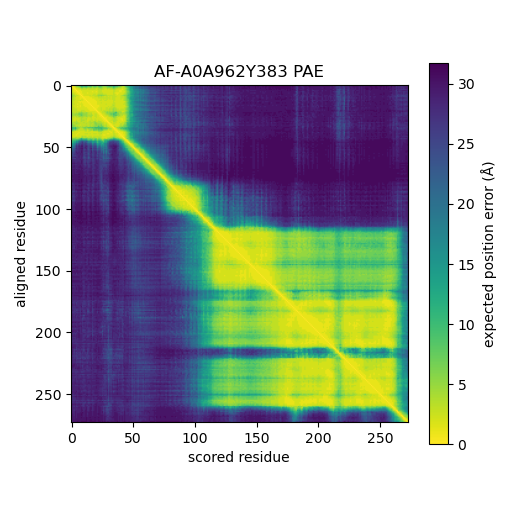5 -20.036 1.00 68.31 94 ASN A CA 1
ATOM 731 C C . ASN A 1 94 ? 34.184 -7.425 -20.060 1.00 68.31 94 ASN A C 1
ATOM 733 O O . ASN A 1 94 ? 33.241 -8.168 -20.324 1.00 68.31 94 ASN A O 1
ATOM 737 N N . LEU A 1 95 ? 35.375 -7.901 -19.681 1.00 61.72 95 LEU A N 1
ATOM 738 C CA . LEU A 1 95 ? 35.685 -9.329 -19.530 1.00 61.72 95 LEU A CA 1
ATOM 739 C C . LEU A 1 95 ? 34.841 -9.984 -18.436 1.00 61.72 95 LEU A C 1
ATOM 741 O O . LEU A 1 95 ? 34.355 -11.096 -18.614 1.00 61.72 95 LEU A O 1
ATOM 745 N N . ARG A 1 96 ? 34.609 -9.289 -17.318 1.00 58.94 96 ARG A N 1
ATOM 746 C CA . ARG A 1 96 ? 33.755 -9.786 -16.235 1.00 58.94 96 ARG A CA 1
ATOM 747 C C . ARG A 1 96 ? 32.297 -9.890 -16.673 1.00 58.94 96 ARG A C 1
ATOM 749 O O . ARG A 1 96 ? 31.673 -10.902 -16.372 1.00 58.94 96 ARG A O 1
ATOM 756 N N . ARG A 1 97 ? 31.774 -8.907 -17.421 1.00 59.44 97 ARG A N 1
ATOM 757 C CA . ARG A 1 97 ? 30.437 -8.994 -18.038 1.00 59.44 97 ARG A CA 1
ATOM 758 C C . ARG A 1 97 ? 30.354 -10.140 -19.041 1.00 59.44 97 ARG A C 1
ATOM 760 O O . ARG A 1 97 ? 29.364 -10.861 -19.039 1.00 59.44 97 ARG A O 1
ATOM 767 N N . TRP A 1 98 ? 31.388 -10.331 -19.857 1.00 55.75 98 TRP A N 1
ATOM 768 C CA . TRP A 1 98 ? 31.457 -11.419 -20.833 1.00 55.75 98 TRP A CA 1
ATOM 769 C C . TRP A 1 98 ? 31.492 -12.799 -20.153 1.00 55.75 98 TRP A C 1
ATOM 771 O O . TRP A 1 98 ? 30.691 -13.666 -20.475 1.00 55.75 98 TRP A O 1
ATOM 781 N N . MET A 1 99 ? 32.302 -12.967 -19.107 1.00 49.44 99 MET A N 1
ATOM 782 C CA . MET A 1 99 ? 32.389 -14.206 -18.325 1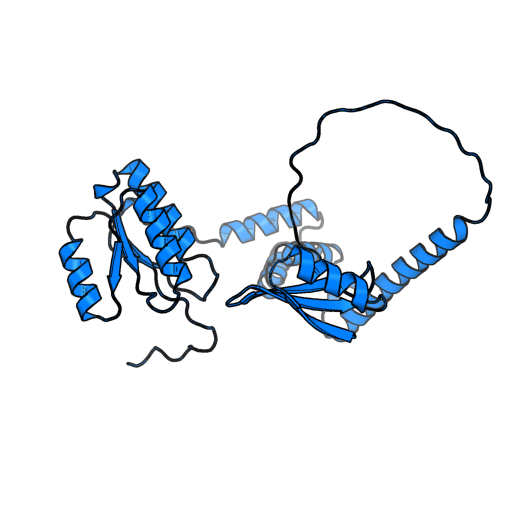.00 49.44 99 MET A CA 1
ATOM 783 C C . MET A 1 99 ? 31.120 -14.476 -17.490 1.00 49.44 99 MET A C 1
ATOM 785 O O . MET A 1 99 ? 30.732 -15.624 -17.287 1.00 49.44 99 MET A O 1
ATOM 789 N N . GLN A 1 100 ? 30.428 -13.426 -17.031 1.00 54.72 100 GLN A N 1
ATOM 790 C CA . GLN A 1 100 ? 29.104 -13.539 -16.403 1.00 54.72 100 GLN A CA 1
ATOM 791 C C . GLN A 1 100 ? 28.008 -13.915 -17.416 1.00 54.72 100 GLN A C 1
ATOM 793 O O . GLN A 1 100 ? 27.077 -14.643 -17.062 1.00 54.72 100 GLN A O 1
ATOM 798 N N . ALA A 1 101 ? 28.126 -13.467 -18.669 1.00 56.75 101 ALA A N 1
ATOM 799 C CA . ALA A 1 101 ? 27.252 -13.879 -19.767 1.00 56.75 101 ALA A CA 1
ATOM 800 C C . ALA A 1 101 ? 27.479 -15.351 -20.169 1.00 56.75 101 ALA A C 1
ATOM 802 O O . ALA A 1 101 ? 26.519 -16.044 -20.492 1.00 56.75 101 ALA A O 1
ATOM 803 N N . GLU A 1 102 ? 28.715 -15.854 -20.066 1.00 41.50 102 GLU A N 1
ATOM 804 C CA . GLU A 1 102 ? 29.069 -17.267 -20.290 1.00 41.50 102 GLU A CA 1
ATOM 805 C C . GLU A 1 102 ? 28.414 -18.198 -19.244 1.00 41.50 102 GLU A C 1
ATOM 807 O O . GLU A 1 102 ? 27.864 -19.249 -19.571 1.00 41.50 102 GLU A O 1
ATOM 812 N N . LEU A 1 103 ? 28.419 -17.787 -17.968 1.00 47.97 103 LEU A N 1
ATOM 813 C CA . LEU A 1 103 ? 27.902 -18.576 -16.839 1.00 47.97 103 LEU A CA 1
ATOM 814 C C . LEU A 1 103 ? 26.368 -18.577 -16.721 1.00 47.97 103 LEU A C 1
ATOM 816 O O . LEU A 1 103 ? 25.810 -19.430 -16.032 1.00 47.97 103 LEU A O 1
ATOM 820 N N . SER A 1 104 ? 25.676 -17.639 -17.375 1.00 55.47 104 SER A N 1
ATOM 821 C CA . SER A 1 104 ? 24.214 -17.474 -17.283 1.00 55.47 104 SER A CA 1
ATOM 822 C C . SER A 1 104 ? 23.418 -18.233 -18.354 1.00 55.47 104 SER A C 1
ATOM 824 O O . SER A 1 104 ? 22.195 -18.106 -18.426 1.00 55.47 104 SER A O 1
ATOM 826 N N . GLY A 1 105 ? 24.082 -19.113 -19.105 1.00 47.03 105 GLY A N 1
ATOM 827 C CA . GLY A 1 105 ? 23.430 -20.125 -19.925 1.00 47.03 105 GLY A CA 1
ATOM 828 C C . GLY A 1 105 ? 23.318 -19.731 -21.393 1.00 47.03 105 GLY A C 1
ATOM 829 O O . GLY A 1 105 ? 22.857 -18.645 -21.753 1.00 47.03 105 GLY A O 1
ATOM 830 N N . MET A 1 106 ? 23.736 -20.675 -22.236 1.00 44.22 106 MET A N 1
ATOM 831 C CA . MET A 1 106 ? 23.507 -20.754 -23.678 1.00 44.22 106 MET A CA 1
ATOM 832 C C . MET A 1 106 ? 22.072 -20.338 -24.053 1.00 44.22 106 MET A C 1
ATOM 834 O O . MET A 1 106 ? 21.156 -21.149 -24.059 1.00 44.22 106 MET A O 1
ATOM 838 N N . SER A 1 107 ? 21.880 -19.047 -24.319 1.00 53.97 107 SER A N 1
ATOM 839 C CA . SER A 1 107 ? 20.695 -18.433 -24.942 1.00 53.97 107 SER A CA 1
ATOM 840 C C . SER A 1 107 ? 20.907 -16.929 -25.168 1.00 53.97 107 SER A C 1
ATOM 842 O O . SER A 1 107 ? 20.241 -16.346 -26.020 1.00 53.97 107 SER A O 1
ATOM 844 N N . TRP A 1 108 ? 21.817 -16.281 -24.428 1.00 50.50 108 TRP A N 1
ATOM 845 C CA . TRP A 1 108 ? 22.063 -14.835 -24.539 1.00 50.50 108 TRP A CA 1
ATOM 846 C C . TRP A 1 108 ? 22.935 -14.437 -25.741 1.00 50.50 108 TRP A C 1
ATOM 848 O O . TRP A 1 108 ? 22.745 -13.355 -26.297 1.00 50.50 108 TRP A O 1
ATOM 858 N N . TYR A 1 109 ? 23.852 -15.310 -26.174 1.00 44.66 109 TYR A N 1
ATOM 859 C CA . TYR A 1 109 ? 24.817 -15.009 -27.242 1.00 44.66 109 TYR A CA 1
ATOM 860 C C . TYR A 1 109 ? 24.188 -15.018 -28.652 1.00 44.66 109 TYR A C 1
ATOM 862 O O . TYR A 1 109 ? 24.511 -14.159 -29.471 1.00 44.66 109 TYR A O 1
ATOM 870 N N . ASP A 1 110 ? 23.215 -15.901 -28.912 1.00 50.44 110 ASP A N 1
ATOM 871 C CA . ASP A 1 110 ? 22.529 -15.989 -30.218 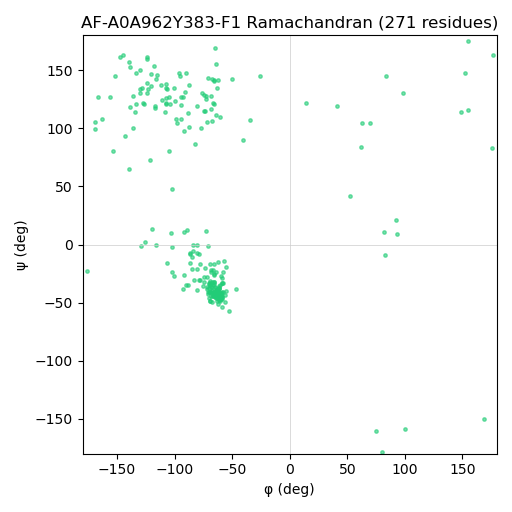1.00 50.44 110 ASP A CA 1
ATOM 872 C C . ASP A 1 110 ? 21.583 -14.803 -30.493 1.00 50.44 110 ASP A C 1
ATOM 874 O O . ASP A 1 110 ? 21.385 -14.406 -31.643 1.00 50.44 110 ASP A O 1
ATOM 878 N N . LEU A 1 111 ? 21.029 -14.188 -29.441 1.00 49.84 111 LEU A N 1
ATOM 879 C CA . LEU A 1 111 ? 20.189 -12.989 -29.552 1.00 49.84 111 LEU A CA 1
ATOM 880 C C . LEU A 1 111 ? 21.012 -11.726 -29.855 1.00 49.84 111 LEU A C 1
ATOM 882 O O . LEU A 1 111 ? 20.536 -10.836 -30.559 1.00 49.84 111 LEU A O 1
ATOM 886 N N . GLY A 1 112 ? 22.249 -11.646 -29.357 1.00 52.44 112 GLY A N 1
ATOM 887 C CA . GLY A 1 112 ? 23.079 -10.440 -29.472 1.00 52.44 112 GLY A CA 1
ATOM 888 C C . GLY A 1 112 ? 23.735 -10.221 -30.811 1.00 52.44 112 GLY A C 1
ATOM 889 O O . GLY A 1 112 ? 23.894 -9.078 -31.227 1.00 52.44 112 GLY A O 1
ATOM 890 N N . GLN A 1 113 ? 24.053 -11.301 -31.521 1.00 50.56 113 GLN A N 1
ATOM 891 C CA . GLN A 1 113 ? 24.607 -11.177 -32.865 1.00 50.56 113 GLN A CA 1
ATOM 892 C C . GLN A 1 113 ? 23.540 -10.927 -33.937 1.00 50.56 113 GLN A C 1
ATOM 894 O O . GLN A 1 113 ? 23.868 -10.417 -35.004 1.00 50.56 113 GLN A O 1
ATOM 899 N N . ARG A 1 114 ? 22.268 -11.263 -33.676 1.00 53.38 114 ARG A N 1
ATOM 900 C CA . ARG A 1 114 ? 21.186 -11.174 -34.674 1.00 53.38 114 ARG A CA 1
ATOM 901 C C . ARG A 1 114 ? 20.266 -9.961 -34.511 1.00 53.38 114 ARG A C 1
ATOM 903 O O . ARG A 1 114 ? 19.661 -9.560 -35.498 1.00 53.38 114 ARG A O 1
ATOM 910 N N . ALA A 1 115 ? 20.160 -9.371 -33.316 1.00 64.25 115 ALA A N 1
ATOM 911 C CA . ALA A 1 115 ? 19.286 -8.220 -33.067 1.00 64.25 115 ALA A CA 1
ATOM 912 C C . ALA A 1 115 ? 19.795 -7.336 -31.899 1.00 64.25 115 ALA A C 1
ATOM 914 O O . ALA A 1 115 ? 19.276 -7.423 -30.780 1.00 64.25 115 ALA A O 1
ATOM 915 N N . PRO A 1 116 ? 20.787 -6.450 -32.128 1.00 69.69 116 PRO A N 1
ATOM 916 C CA . PRO A 1 116 ? 21.363 -5.598 -31.077 1.00 69.69 116 PRO A CA 1
ATOM 917 C C . PRO A 1 116 ? 20.319 -4.698 -30.390 1.00 69.69 116 PRO A C 1
ATOM 919 O O . PRO A 1 116 ? 20.380 -4.481 -29.178 1.00 69.69 116 PRO A O 1
ATOM 922 N N . HIS A 1 117 ? 19.298 -4.249 -31.128 1.00 76.19 117 HIS A N 1
ATOM 923 C CA . HIS A 1 117 ? 18.189 -3.458 -30.585 1.00 76.19 117 HIS A CA 1
ATOM 924 C C . HIS A 1 117 ? 17.347 -4.236 -29.560 1.00 76.19 117 HIS A C 1
ATOM 926 O O . HIS A 1 117 ? 16.956 -3.682 -28.531 1.00 76.19 117 HIS A O 1
ATOM 932 N N . SER A 1 118 ? 17.122 -5.536 -29.775 1.00 78.62 118 SER A N 1
ATOM 933 C CA . SER A 1 118 ? 16.347 -6.377 -28.854 1.00 78.62 118 SER A CA 1
ATOM 934 C C . SER A 1 118 ? 17.074 -6.612 -27.531 1.00 78.62 118 SER A C 1
ATOM 936 O O . SER A 1 118 ? 16.432 -6.652 -26.481 1.00 78.62 118 SER A O 1
ATOM 938 N N . GLN A 1 119 ? 18.407 -6.720 -27.551 1.00 82.81 119 GLN A N 1
ATOM 939 C CA . GLN A 1 119 ? 19.203 -6.827 -26.325 1.00 82.81 119 GLN A CA 1
ATOM 940 C C . GLN A 1 119 ? 19.219 -5.529 -25.521 1.00 82.81 119 GLN A C 1
ATOM 942 O O . GLN A 1 119 ? 19.109 -5.566 -24.290 1.00 82.81 119 GLN A O 1
ATOM 947 N N . GLN A 1 120 ? 19.332 -4.385 -26.200 1.00 87.62 120 GLN A N 1
ATOM 948 C CA . GLN A 1 120 ? 19.260 -3.082 -25.547 1.00 87.62 120 GLN A CA 1
ATOM 949 C C . GLN A 1 120 ? 17.894 -2.885 -24.876 1.00 87.62 120 GLN A C 1
ATOM 951 O O . GLN A 1 120 ? 17.838 -2.543 -23.695 1.00 87.62 120 GLN A O 1
ATOM 956 N N . LEU A 1 121 ? 16.805 -3.175 -25.594 1.00 91.00 121 LEU A N 1
ATOM 957 C CA . LEU A 1 121 ? 15.442 -3.095 -25.070 1.00 91.00 121 LEU A CA 1
ATOM 958 C C . LEU A 1 121 ? 15.229 -4.026 -23.864 1.00 91.00 121 LEU A C 1
ATOM 960 O O . LEU A 1 121 ? 14.707 -3.601 -22.834 1.00 91.00 121 LEU A O 1
ATOM 964 N N . LEU A 1 122 ? 15.683 -5.278 -23.962 1.00 90.75 122 LEU A N 1
ATOM 965 C CA . LEU A 1 122 ? 15.597 -6.257 -22.877 1.00 90.75 122 LEU A CA 1
ATOM 966 C C . LEU A 1 122 ? 16.333 -5.771 -21.621 1.00 90.75 122 LEU A C 1
ATOM 968 O O . LEU A 1 122 ? 15.786 -5.829 -20.521 1.00 90.75 122 LEU A O 1
ATOM 972 N N . SER A 1 123 ? 17.543 -5.232 -21.793 1.00 90.25 123 SER A N 1
ATOM 973 C CA . SER A 1 123 ? 18.346 -4.687 -20.693 1.00 90.25 123 SER A CA 1
ATOM 974 C C . SER A 1 123 ? 17.660 -3.491 -20.027 1.00 90.25 123 SER A C 1
ATOM 976 O O . SER A 1 123 ? 17.640 -3.400 -18.801 1.00 90.25 123 SER A O 1
ATOM 978 N N . GLN A 1 124 ? 17.048 -2.600 -20.814 1.00 93.31 124 GLN A N 1
ATOM 979 C CA . GLN A 1 124 ? 16.293 -1.458 -20.292 1.00 93.31 124 GLN A CA 1
ATOM 980 C C . GLN A 1 124 ? 15.049 -1.897 -19.504 1.00 93.31 124 GLN A C 1
ATOM 982 O O . GLN A 1 124 ? 14.797 -1.370 -18.423 1.00 93.31 124 GLN A O 1
ATOM 987 N N . LEU A 1 125 ? 14.293 -2.884 -19.997 1.00 92.69 125 LEU A N 1
ATOM 988 C CA . LEU A 1 125 ? 13.123 -3.421 -19.291 1.00 92.69 125 LEU A CA 1
ATOM 989 C C . LEU A 1 125 ? 13.523 -4.103 -17.976 1.00 92.69 125 LEU A C 1
ATOM 991 O O . LEU A 1 125 ? 12.904 -3.865 -16.939 1.00 92.69 125 LEU A O 1
ATOM 995 N N . MET A 1 126 ? 14.589 -4.904 -17.988 1.00 91.31 126 MET A N 1
ATOM 996 C CA . MET A 1 126 ? 15.090 -5.558 -16.777 1.00 91.31 126 MET A CA 1
ATOM 997 C C . MET A 1 126 ? 15.626 -4.553 -15.751 1.00 91.31 126 MET A C 1
ATOM 999 O O . MET A 1 126 ? 15.427 -4.751 -14.553 1.00 91.31 126 MET A O 1
ATOM 1003 N N . ALA A 1 127 ? 16.229 -3.445 -16.194 1.00 93.06 127 ALA A N 1
ATOM 1004 C CA . ALA A 1 127 ? 16.648 -2.356 -15.310 1.00 93.06 127 ALA A CA 1
ATOM 1005 C C . ALA A 1 127 ? 15.466 -1.664 -14.599 1.00 93.06 127 ALA A C 1
ATOM 1007 O O . ALA A 1 127 ? 15.647 -1.118 -13.514 1.00 93.06 127 ALA A O 1
ATOM 1008 N N . LEU A 1 128 ? 14.250 -1.731 -15.160 1.00 91.69 128 LEU A N 1
ATOM 1009 C CA . LEU A 1 128 ? 13.014 -1.283 -14.499 1.00 91.69 128 LEU A CA 1
ATOM 1010 C C . LEU A 1 128 ? 12.447 -2.305 -13.496 1.00 91.69 128 LEU A C 1
ATOM 1012 O O . LEU A 1 128 ? 11.405 -2.055 -12.893 1.00 91.69 128 LEU A O 1
ATOM 1016 N N . GLY A 1 129 ? 13.088 -3.465 -13.326 1.00 91.44 129 GLY A N 1
ATOM 1017 C CA . GLY A 1 129 ? 12.589 -4.552 -12.482 1.00 91.44 129 GLY A CA 1
ATOM 1018 C C . GLY A 1 129 ? 11.535 -5.433 -13.159 1.00 91.44 129 GLY A C 1
ATOM 1019 O O . GLY A 1 129 ? 10.916 -6.268 -12.498 1.00 91.44 129 GLY A O 1
ATOM 1020 N N . VAL A 1 130 ? 11.327 -5.285 -14.472 1.00 92.44 130 VAL A N 1
ATOM 1021 C CA . VAL A 1 130 ? 10.496 -6.214 -15.246 1.00 92.44 130 VAL A CA 1
ATOM 1022 C C . VAL A 1 130 ? 11.218 -7.557 -15.313 1.00 92.44 130 VAL A C 1
ATOM 1024 O O . VAL A 1 130 ? 12.389 -7.630 -15.686 1.00 92.44 130 VAL A O 1
ATOM 1027 N N . ASN A 1 131 ? 10.529 -8.640 -14.949 1.00 93.12 131 ASN A N 1
ATOM 1028 C CA . ASN A 1 131 ? 11.143 -9.962 -14.994 1.00 93.12 131 ASN A CA 1
ATOM 1029 C C . ASN A 1 131 ? 11.503 -10.366 -16.439 1.00 93.12 131 ASN A C 1
ATOM 1031 O O . ASN A 1 131 ? 10.899 -9.900 -17.407 1.00 93.12 131 ASN A O 1
ATOM 1035 N N . ALA A 1 132 ? 12.488 -11.255 -16.589 1.00 89.44 132 ALA A N 1
ATOM 1036 C CA . ALA A 1 132 ? 13.014 -11.630 -17.903 1.00 89.44 132 ALA A CA 1
ATOM 1037 C C . ALA A 1 132 ? 11.939 -12.213 -18.838 1.00 89.44 132 ALA A C 1
ATOM 1039 O O . ALA A 1 132 ? 11.990 -12.000 -20.044 1.00 89.44 132 ALA A O 1
ATOM 1040 N N . GLU A 1 133 ? 10.953 -12.919 -18.284 1.00 91.75 133 GLU A N 1
ATOM 1041 C CA . GLU A 1 133 ? 9.880 -13.537 -19.060 1.00 91.75 133 GLU A CA 1
ATOM 1042 C C . GLU A 1 133 ? 8.926 -12.504 -19.672 1.00 91.75 133 GLU A C 1
ATOM 1044 O O . GLU A 1 133 ? 8.629 -12.540 -20.864 1.00 91.75 133 GLU A O 1
ATOM 1049 N N . LEU A 1 134 ? 8.457 -11.538 -18.880 1.00 92.69 134 LEU A N 1
ATOM 1050 C CA . LEU A 1 134 ? 7.651 -10.430 -19.386 1.00 92.69 134 LEU A CA 1
ATOM 1051 C C . LEU A 1 134 ? 8.470 -9.548 -20.332 1.00 92.69 134 LEU A C 1
ATOM 1053 O O . LEU A 1 134 ? 7.969 -9.169 -21.386 1.00 92.69 134 LEU A O 1
ATOM 1057 N N . ALA A 1 135 ? 9.734 -9.278 -20.007 1.00 92.88 135 ALA A N 1
ATOM 1058 C CA . ALA A 1 135 ? 10.595 -8.458 -20.847 1.00 92.88 135 ALA A CA 1
ATOM 1059 C C . ALA A 1 135 ? 10.836 -9.089 -22.231 1.00 92.88 135 ALA A C 1
ATOM 1061 O O . ALA A 1 135 ? 10.695 -8.401 -23.239 1.00 92.88 135 ALA A O 1
ATOM 1062 N N . ARG A 1 136 ? 11.108 -10.403 -22.307 1.00 91.75 136 ARG A N 1
ATOM 1063 C CA . ARG A 1 136 ? 11.248 -11.122 -23.588 1.00 91.75 136 ARG A CA 1
ATOM 1064 C C . ARG A 1 136 ? 9.967 -11.071 -24.418 1.00 91.75 136 ARG A C 1
ATOM 1066 O O . ARG A 1 136 ? 10.033 -10.702 -25.588 1.00 91.75 136 ARG A O 1
ATOM 1073 N N . ARG A 1 137 ? 8.808 -11.335 -23.804 1.00 93.25 137 ARG A N 1
ATOM 1074 C CA . ARG A 1 137 ? 7.504 -11.232 -24.485 1.00 93.25 137 ARG A CA 1
ATOM 1075 C C . ARG A 1 137 ? 7.253 -9.829 -25.041 1.00 93.25 137 ARG A C 1
ATOM 1077 O O . ARG A 1 137 ? 6.758 -9.691 -26.156 1.00 93.25 137 ARG A O 1
ATOM 1084 N N . LEU A 1 138 ? 7.611 -8.778 -24.301 1.00 93.19 138 LEU A N 1
ATOM 1085 C CA . LEU A 1 138 ? 7.492 -7.398 -24.783 1.00 93.19 138 LEU A CA 1
ATOM 1086 C C . LEU A 1 138 ? 8.440 -7.117 -25.957 1.00 93.19 138 LEU A C 1
ATOM 1088 O O . LEU A 1 138 ? 7.998 -6.524 -26.939 1.00 93.19 138 LEU A O 1
ATOM 1092 N N . CYS A 1 139 ? 9.697 -7.575 -25.896 1.00 92.62 139 CYS A N 1
ATOM 1093 C CA . CYS A 1 139 ? 10.656 -7.449 -26.999 1.00 92.62 139 CYS A CA 1
ATOM 1094 C C . CYS A 1 139 ? 10.171 -8.152 -28.274 1.00 92.62 139 CYS A C 1
ATOM 1096 O O . CYS A 1 139 ? 10.279 -7.592 -29.361 1.00 92.62 139 CYS A O 1
ATOM 1098 N N . GLU A 1 140 ? 9.597 -9.351 -28.154 1.00 91.94 140 GLU A N 1
ATOM 1099 C CA . GLU A 1 140 ? 9.051 -10.100 -29.293 1.00 91.94 140 GLU A CA 1
ATOM 1100 C C . GLU A 1 140 ? 7.917 -9.347 -29.997 1.00 91.94 140 GLU A C 1
ATOM 1102 O O . GLU A 1 140 ? 7.849 -9.345 -31.225 1.00 91.94 140 GLU A O 1
ATOM 1107 N N . ARG A 1 141 ? 7.061 -8.644 -29.242 1.00 92.75 141 ARG A N 1
ATOM 1108 C CA . ARG A 1 141 ? 5.941 -7.858 -29.794 1.00 92.75 141 ARG A CA 1
ATOM 1109 C C . ARG A 1 141 ? 6.371 -6.616 -30.574 1.00 92.75 141 ARG A C 1
ATOM 1111 O O . ARG A 1 141 ? 5.548 -6.047 -31.289 1.00 92.75 141 ARG A O 1
ATOM 1118 N N . VAL A 1 142 ? 7.614 -6.172 -30.411 1.00 93.44 142 VAL A N 1
ATOM 1119 C CA . VAL A 1 142 ? 8.168 -4.993 -31.096 1.00 93.44 142 VAL A CA 1
ATOM 1120 C C . VAL A 1 142 ? 9.373 -5.337 -31.969 1.00 93.44 142 VAL A C 1
ATOM 1122 O O . VAL A 1 142 ? 10.066 -4.435 -32.424 1.00 93.44 142 VAL A O 1
ATOM 1125 N N . ARG A 1 143 ? 9.620 -6.628 -32.230 1.00 89.62 143 ARG A N 1
ATOM 1126 C CA . ARG A 1 143 ? 10.801 -7.110 -32.966 1.00 89.62 143 ARG A CA 1
ATOM 1127 C C . ARG A 1 143 ? 10.926 -6.550 -34.387 1.00 89.62 143 ARG A C 1
ATOM 1129 O O . ARG A 1 143 ? 12.032 -6.460 -34.900 1.00 89.62 143 ARG A O 1
ATOM 1136 N N . ASP A 1 144 ? 9.798 -6.196 -35.002 1.00 89.62 144 ASP A N 1
ATOM 1137 C CA . ASP A 1 144 ? 9.738 -5.678 -36.372 1.00 89.62 144 ASP A CA 1
ATOM 1138 C C . ASP A 1 144 ? 10.000 -4.154 -36.425 1.00 89.62 144 ASP A C 1
ATOM 1140 O O . ASP A 1 144 ? 9.961 -3.551 -37.495 1.00 89.62 144 ASP A O 1
ATOM 1144 N N . ILE A 1 145 ? 10.240 -3.510 -35.273 1.00 90.25 145 ILE A N 1
ATOM 1145 C CA . ILE A 1 145 ? 10.550 -2.081 -35.166 1.00 90.25 145 ILE A CA 1
ATOM 1146 C C . ILE A 1 145 ? 12.069 -1.913 -35.047 1.00 90.25 145 ILE A C 1
ATOM 1148 O O . ILE A 1 145 ? 12.655 -2.212 -34.008 1.00 90.25 145 ILE A O 1
ATOM 1152 N N . GLU A 1 146 ? 12.698 -1.407 -36.108 1.00 86.81 146 GLU A N 1
ATOM 1153 C CA . GLU A 1 146 ? 14.152 -1.182 -36.159 1.00 86.81 146 GLU A CA 1
ATOM 1154 C C . GLU A 1 146 ? 14.598 0.000 -35.285 1.00 86.81 146 GLU A C 1
ATOM 1156 O O . GLU A 1 146 ? 15.654 -0.043 -34.655 1.00 86.81 146 GLU A O 1
ATOM 1161 N N . ASP A 1 147 ? 13.780 1.055 -35.215 1.00 90.06 147 ASP A N 1
ATOM 1162 C CA . ASP A 1 147 ? 14.076 2.224 -34.392 1.00 90.06 147 ASP A CA 1
ATOM 1163 C C . ASP A 1 147 ? 13.865 1.923 -32.901 1.00 90.06 147 ASP A C 1
ATOM 1165 O O . ASP A 1 147 ? 12.745 1.696 -32.433 1.00 90.06 147 ASP A O 1
ATOM 1169 N N . ILE A 1 148 ? 14.957 1.966 -32.136 1.00 88.94 148 ILE A N 1
ATOM 1170 C CA . ILE A 1 148 ? 14.969 1.611 -30.714 1.00 88.94 148 ILE A CA 1
ATOM 1171 C C . ILE A 1 148 ? 14.051 2.503 -29.875 1.00 88.94 148 ILE A C 1
ATOM 1173 O O . ILE A 1 148 ? 13.429 2.028 -28.924 1.00 88.94 148 ILE A O 1
ATOM 1177 N N . GLU A 1 149 ? 13.929 3.786 -30.221 1.00 92.38 149 GLU A N 1
ATOM 1178 C CA . GLU A 1 149 ? 13.087 4.712 -29.469 1.00 92.38 149 GLU A CA 1
ATOM 1179 C C . GLU A 1 149 ? 11.599 4.407 -29.690 1.00 92.38 149 GLU A C 1
ATOM 1181 O O . GLU A 1 149 ? 10.816 4.356 -28.734 1.00 92.38 149 GLU A O 1
ATOM 1186 N N . GLN A 1 150 ? 11.202 4.130 -30.934 1.00 94.62 150 GLN A N 1
ATOM 1187 C CA . GLN A 1 150 ? 9.859 3.646 -31.250 1.00 94.62 150 GLN A CA 1
ATOM 1188 C C . GLN A 1 150 ? 9.562 2.290 -30.605 1.00 94.62 150 GLN A C 1
ATOM 1190 O O . GLN A 1 150 ? 8.484 2.123 -30.025 1.00 94.62 150 GLN A O 1
ATOM 1195 N N . ALA A 1 151 ? 10.508 1.346 -30.649 1.00 94.19 151 ALA A N 1
ATOM 1196 C CA . ALA A 1 151 ? 10.362 0.034 -30.024 1.00 94.19 151 ALA A CA 1
ATOM 1197 C C . ALA A 1 151 ? 10.154 0.164 -28.507 1.00 94.19 151 ALA A C 1
ATOM 1199 O O . ALA A 1 151 ? 9.232 -0.441 -27.956 1.00 94.19 151 ALA A O 1
ATOM 1200 N N . TRP A 1 152 ? 10.932 1.030 -27.846 1.00 94.81 152 TRP A N 1
ATOM 1201 C CA . TRP A 1 152 ? 10.791 1.345 -26.423 1.00 94.81 152 TRP A CA 1
ATOM 1202 C C . TRP A 1 152 ? 9.405 1.903 -26.087 1.00 94.81 152 TRP A C 1
ATOM 1204 O O . TRP A 1 152 ? 8.699 1.360 -25.233 1.00 94.81 152 TRP A O 1
ATOM 1214 N N . ARG A 1 153 ? 8.964 2.955 -26.791 1.00 96.12 153 ARG A N 1
ATOM 1215 C CA . ARG A 1 153 ? 7.642 3.570 -26.569 1.00 96.12 153 ARG A CA 1
ATOM 1216 C C . ARG A 1 153 ? 6.510 2.561 -26.771 1.00 96.12 153 ARG A C 1
ATOM 1218 O O . ARG A 1 153 ? 5.552 2.546 -25.997 1.00 96.12 153 ARG A O 1
ATOM 1225 N N . LYS A 1 154 ? 6.614 1.701 -27.789 1.00 96.12 154 LYS A N 1
ATOM 1226 C CA . LYS A 1 154 ? 5.601 0.680 -28.078 1.00 96.12 154 LYS A CA 1
ATOM 1227 C C . LYS A 1 154 ? 5.603 -0.451 -27.046 1.00 96.12 154 LYS A C 1
ATOM 1229 O O . LYS A 1 154 ? 4.526 -0.890 -26.646 1.00 96.12 154 LYS A O 1
ATOM 1234 N N . ALA A 1 155 ? 6.772 -0.872 -26.563 1.00 95.00 155 ALA A N 1
ATOM 1235 C CA . ALA A 1 155 ? 6.891 -1.848 -25.482 1.00 95.00 155 ALA A CA 1
ATOM 1236 C C . ALA A 1 155 ? 6.257 -1.325 -24.183 1.00 95.00 155 ALA A C 1
ATOM 1238 O O . ALA A 1 155 ? 5.480 -2.039 -23.551 1.00 95.00 155 ALA A O 1
ATOM 1239 N N . LEU A 1 156 ? 6.500 -0.057 -23.830 1.00 94.75 156 LEU A N 1
ATOM 1240 C CA . LEU A 1 156 ? 5.848 0.588 -22.686 1.00 94.75 156 LEU A CA 1
ATOM 1241 C C . LEU A 1 156 ? 4.329 0.699 -22.861 1.00 94.75 156 LEU A C 1
ATOM 1243 O O . LEU A 1 156 ? 3.593 0.477 -21.903 1.00 94.75 156 LEU A O 1
ATOM 1247 N N . TYR A 1 157 ? 3.847 0.996 -24.073 1.00 95.62 157 TYR A N 1
ATOM 1248 C CA . TYR A 1 157 ? 2.413 0.979 -24.373 1.00 95.62 157 TYR A CA 1
ATOM 1249 C C . TYR A 1 157 ? 1.802 -0.407 -24.132 1.00 95.62 157 TYR A C 1
ATOM 1251 O O . TYR A 1 157 ? 0.756 -0.507 -23.493 1.00 95.62 157 TYR A O 1
ATOM 1259 N N . PHE A 1 158 ? 2.459 -1.476 -24.596 1.00 94.56 158 PHE A N 1
ATOM 1260 C CA . PHE A 1 158 ? 1.982 -2.837 -24.357 1.00 94.56 158 PHE A CA 1
ATOM 1261 C C . PHE A 1 158 ? 1.973 -3.182 -22.871 1.00 94.56 158 PHE A C 1
ATOM 1263 O O . PHE A 1 158 ? 0.947 -3.645 -22.378 1.00 94.56 158 PHE A O 1
ATOM 1270 N N . LEU A 1 159 ? 3.049 -2.864 -22.147 1.00 93.50 159 LEU A N 1
ATOM 1271 C CA . LEU A 1 159 ? 3.107 -3.047 -20.699 1.00 93.50 159 LEU A CA 1
ATOM 1272 C C . LEU A 1 159 ? 1.954 -2.316 -19.997 1.00 93.50 159 LEU A C 1
ATOM 1274 O O . LEU A 1 159 ? 1.231 -2.925 -19.217 1.00 93.50 159 LEU A O 1
ATOM 1278 N N . ALA A 1 160 ? 1.737 -1.036 -20.310 1.00 93.62 160 ALA A N 1
ATOM 1279 C CA . ALA A 1 160 ? 0.661 -0.243 -19.720 1.00 93.62 160 ALA A CA 1
ATOM 1280 C C . ALA A 1 160 ? -0.731 -0.807 -20.048 1.00 93.62 160 ALA A C 1
ATOM 1282 O O . ALA A 1 160 ? -1.594 -0.840 -19.177 1.00 93.62 160 ALA A O 1
ATOM 1283 N N . SER A 1 161 ? -0.941 -1.292 -21.276 1.00 92.06 161 SER A N 1
ATOM 1284 C CA . SER A 1 161 ? -2.217 -1.882 -21.703 1.00 92.06 161 SER A CA 1
ATOM 1285 C C . SER A 1 161 ? -2.542 -3.215 -21.019 1.00 92.06 161 SER A C 1
ATOM 1287 O O . SER A 1 161 ? -3.705 -3.606 -20.956 1.00 92.06 161 SER A O 1
ATOM 1289 N N . GLU A 1 162 ? -1.529 -3.915 -20.505 1.00 90.06 162 GLU A N 1
ATOM 1290 C CA . GLU A 1 162 ? -1.695 -5.179 -19.781 1.00 90.06 162 GLU A CA 1
ATOM 1291 C C . GLU A 1 162 ? -1.971 -4.969 -18.283 1.00 90.06 162 GLU A C 1
ATOM 1293 O O . GLU A 1 162 ? -2.460 -5.884 -17.611 1.00 90.06 162 GLU A O 1
ATOM 1298 N N . ILE A 1 163 ? -1.707 -3.769 -17.751 1.00 91.56 163 ILE A N 1
ATOM 1299 C CA . ILE A 1 163 ? -2.034 -3.423 -16.367 1.00 91.56 163 ILE A CA 1
ATOM 1300 C C . ILE A 1 163 ? -3.549 -3.265 -16.262 1.00 91.56 163 ILE A C 1
ATOM 1302 O O . ILE A 1 163 ? -4.133 -2.270 -16.690 1.00 91.56 163 ILE A O 1
ATOM 1306 N N . ARG A 1 164 ? -4.196 -4.256 -15.649 1.00 90.12 164 ARG A N 1
ATOM 1307 C CA . ARG A 1 164 ? -5.616 -4.166 -15.311 1.00 90.12 164 ARG A CA 1
ATOM 1308 C C . ARG A 1 164 ? -5.800 -3.116 -14.224 1.00 90.12 164 ARG A C 1
ATOM 1310 O O . ARG A 1 164 ? -5.300 -3.274 -13.111 1.00 90.12 164 ARG A O 1
ATOM 1317 N N . ILE A 1 165 ? -6.532 -2.061 -14.550 1.00 89.69 165 ILE A N 1
ATOM 1318 C CA . ILE A 1 165 ? -6.910 -1.017 -13.604 1.00 89.69 165 ILE A CA 1
ATOM 1319 C C . ILE A 1 165 ? -8.291 -1.377 -13.062 1.00 89.69 165 ILE A C 1
ATOM 1321 O O . ILE A 1 165 ? -9.215 -1.632 -13.830 1.00 89.69 165 ILE A O 1
ATOM 1325 N N . CYS A 1 166 ? -8.426 -1.429 -11.739 1.00 83.81 166 CYS A N 1
ATOM 1326 C CA . CYS A 1 166 ? -9.733 -1.582 -11.114 1.00 83.81 166 CYS A CA 1
ATOM 1327 C C . CYS A 1 166 ? -10.560 -0.322 -11.399 1.00 83.81 166 CYS A C 1
ATOM 1329 O O . CYS A 1 166 ? -10.141 0.774 -11.028 1.00 83.81 166 CYS A O 1
ATOM 1331 N N . GLU A 1 167 ? -11.715 -0.469 -12.053 1.00 80.44 167 GLU A N 1
ATOM 1332 C CA . GLU A 1 167 ? -12.591 0.665 -12.386 1.00 80.44 167 GLU A CA 1
ATOM 1333 C C . GLU A 1 167 ? -13.199 1.314 -11.142 1.00 80.44 167 GLU A C 1
ATOM 1335 O O . GLU A 1 167 ? -13.592 2.478 -11.177 1.00 80.44 167 GLU A O 1
ATOM 1340 N N . THR A 1 168 ? -13.270 0.574 -10.032 1.00 81.00 168 THR A N 1
ATOM 1341 C CA . THR A 1 168 ? -13.844 1.075 -8.788 1.00 81.00 168 THR A CA 1
ATOM 1342 C C . THR A 1 168 ? -12.781 1.359 -7.736 1.00 81.00 168 THR A C 1
ATOM 1344 O O . THR A 1 168 ? -11.993 0.480 -7.379 1.00 81.00 168 THR A O 1
ATOM 1347 N N . ASP A 1 169 ? -12.784 2.586 -7.205 1.00 84.06 169 ASP A N 1
ATOM 1348 C CA . ASP A 1 169 ? -11.983 2.944 -6.035 1.00 84.06 169 ASP A CA 1
ATOM 1349 C C . ASP A 1 169 ? -12.632 2.309 -4.796 1.00 84.06 169 ASP A C 1
ATOM 1351 O O . ASP A 1 169 ? -13.745 2.657 -4.395 1.00 84.06 169 ASP A O 1
ATOM 1355 N N . VAL A 1 170 ? -11.928 1.367 -4.168 1.00 81.44 170 VAL A N 1
ATOM 1356 C CA . VAL A 1 170 ? -12.375 0.716 -2.926 1.00 81.44 170 VAL A CA 1
ATOM 1357 C C . VAL A 1 170 ? -12.621 1.731 -1.799 1.00 81.44 170 VAL A C 1
ATOM 1359 O O . VAL A 1 170 ? -13.423 1.492 -0.898 1.00 81.44 170 VAL A O 1
ATOM 1362 N N . LEU A 1 171 ? -11.978 2.904 -1.873 1.00 84.38 171 LEU A N 1
ATOM 1363 C CA . LEU A 1 171 ? -12.205 4.019 -0.957 1.00 84.38 171 LEU A CA 1
ATOM 1364 C C . LEU A 1 171 ? -13.441 4.859 -1.298 1.00 84.38 171 LEU A C 1
ATOM 1366 O O . LEU A 1 171 ? -13.779 5.742 -0.523 1.00 84.38 171 LEU A O 1
ATOM 1370 N N . GLU A 1 172 ? -14.116 4.645 -2.423 1.00 83.62 172 GLU A N 1
ATOM 1371 C CA . GLU A 1 172 ? -15.410 5.284 -2.700 1.00 83.62 172 GLU A CA 1
ATOM 1372 C C . GLU A 1 172 ? -16.573 4.405 -2.246 1.00 83.62 172 GLU A C 1
ATOM 1374 O O . GLU A 1 172 ? -17.538 4.909 -1.668 1.00 83.62 172 GLU A O 1
ATOM 1379 N N . GLN A 1 173 ? -16.453 3.088 -2.433 1.00 83.94 173 GLN A N 1
ATOM 1380 C CA . GLN A 1 173 ? -17.463 2.125 -1.992 1.00 83.94 173 GLN A CA 1
ATOM 1381 C C . GLN A 1 173 ? -17.559 2.035 -0.463 1.00 83.94 173 GLN A C 1
ATOM 1383 O O . GLN A 1 173 ? -18.662 1.984 0.081 1.00 83.94 173 GLN A O 1
ATOM 1388 N N . GLY A 1 174 ? -16.422 2.064 0.241 1.00 88.75 174 GLY A N 1
ATOM 1389 C CA . GLY A 1 174 ? -16.389 1.754 1.671 1.00 88.75 174 GLY A CA 1
ATOM 1390 C C . GLY A 1 174 ? -16.522 0.249 1.935 1.00 88.75 174 GLY A C 1
ATOM 1391 O O . GLY A 1 174 ? -16.260 -0.571 1.060 1.00 88.75 174 GLY A O 1
ATOM 1392 N N . GLY A 1 175 ? -16.910 -0.120 3.154 1.00 94.00 175 GLY A N 1
ATOM 1393 C CA . GLY A 1 175 ? -16.997 -1.509 3.611 1.00 94.00 175 GLY A CA 1
ATOM 1394 C C . GLY A 1 175 ? -15.799 -1.942 4.458 1.00 94.00 175 GLY A C 1
ATOM 1395 O O . GLY A 1 175 ? -15.114 -1.111 5.053 1.00 94.00 175 GLY A O 1
ATOM 1396 N N . VAL A 1 176 ? -15.569 -3.253 4.544 1.00 95.75 176 VAL A N 1
ATOM 1397 C CA . VAL A 1 176 ? -14.477 -3.848 5.329 1.00 95.75 176 VAL A CA 1
ATOM 1398 C C . VAL A 1 176 ? -13.367 -4.292 4.385 1.00 95.75 176 VAL A C 1
ATOM 1400 O O . VAL A 1 176 ? -13.601 -5.115 3.503 1.00 95.75 176 VAL A O 1
ATOM 1403 N N . ILE A 1 177 ? -12.160 -3.755 4.561 1.00 95.44 177 ILE A N 1
ATOM 1404 C CA . ILE A 1 177 ? -11.015 -4.038 3.688 1.00 95.44 177 ILE A CA 1
ATOM 1405 C C . ILE A 1 177 ? -9.839 -4.504 4.535 1.00 95.44 177 ILE A C 1
ATOM 1407 O O . ILE A 1 177 ? -9.342 -3.754 5.372 1.00 95.44 177 ILE A O 1
ATOM 1411 N N . ALA A 1 178 ? -9.348 -5.712 4.269 1.00 94.94 178 ALA A N 1
ATOM 1412 C CA . ALA A 1 178 ? -8.124 -6.230 4.866 1.00 94.94 178 ALA A CA 1
ATOM 1413 C C . ALA A 1 178 ? -6.946 -6.120 3.893 1.00 94.94 178 ALA A C 1
ATOM 1415 O O . ALA A 1 178 ? -7.070 -6.472 2.720 1.00 94.94 178 ALA A O 1
ATOM 1416 N N . LEU A 1 179 ? -5.790 -5.656 4.379 1.00 93.81 179 LEU A N 1
ATOM 1417 C CA . LEU A 1 179 ? -4.541 -5.718 3.618 1.00 93.81 179 LEU A CA 1
ATOM 1418 C C . LEU A 1 179 ? -3.723 -6.906 4.102 1.00 93.81 179 LEU A C 1
ATOM 1420 O O . LEU A 1 179 ? -3.363 -6.961 5.272 1.00 93.81 179 LEU A O 1
ATOM 1424 N N . VAL A 1 180 ? -3.378 -7.802 3.178 1.00 92.75 180 VAL A N 1
ATOM 1425 C CA . VAL A 1 180 ? -2.634 -9.041 3.442 1.00 92.75 180 VAL A CA 1
ATOM 1426 C C . VAL A 1 180 ? -1.338 -9.047 2.634 1.00 92.75 180 VAL A C 1
ATOM 1428 O O . VAL A 1 180 ? -1.264 -8.489 1.542 1.00 92.75 180 VAL A O 1
ATOM 1431 N N . GLY A 1 181 ? -0.284 -9.648 3.185 1.00 90.81 181 GLY A N 1
ATOM 1432 C CA . GLY A 1 181 ? 1.021 -9.735 2.530 1.00 90.81 181 GLY A CA 1
ATOM 1433 C C . GLY A 1 181 ? 2.182 -9.893 3.514 1.00 90.81 181 GLY A C 1
ATOM 1434 O O . GLY A 1 181 ? 1.975 -9.823 4.735 1.00 90.81 181 GLY A O 1
ATOM 1435 N N . PRO A 1 182 ? 3.416 -10.074 3.012 1.00 89.12 182 PRO A N 1
ATOM 1436 C CA . PRO A 1 182 ? 4.562 -10.368 3.859 1.00 89.12 182 PRO A CA 1
ATOM 1437 C C . PRO A 1 182 ? 4.919 -9.225 4.815 1.00 89.12 182 PRO A C 1
ATOM 1439 O O . PRO A 1 182 ? 4.391 -8.108 4.748 1.00 89.12 182 PRO A O 1
ATOM 1442 N N . THR A 1 183 ? 5.806 -9.496 5.768 1.00 85.19 183 THR A N 1
ATOM 1443 C CA . THR A 1 183 ? 6.341 -8.434 6.629 1.00 85.19 183 THR A CA 1
ATOM 1444 C C . THR A 1 183 ? 7.117 -7.402 5.798 1.00 85.19 183 THR A C 1
ATOM 1446 O O . THR A 1 183 ? 7.797 -7.738 4.837 1.00 85.19 183 THR A O 1
ATOM 1449 N N . GLY A 1 184 ? 6.991 -6.116 6.142 1.00 84.56 184 GLY A N 1
ATOM 1450 C CA . GLY A 1 184 ? 7.777 -5.042 5.514 1.00 84.56 184 GLY A CA 1
ATOM 1451 C C . GLY A 1 184 ? 7.252 -4.492 4.181 1.00 84.56 184 GLY A C 1
ATOM 1452 O O . GLY A 1 184 ? 7.707 -3.433 3.773 1.00 84.56 184 GLY A O 1
ATOM 1453 N N . VAL A 1 185 ? 6.240 -5.101 3.548 1.00 90.44 185 VAL A N 1
ATOM 1454 C CA . VA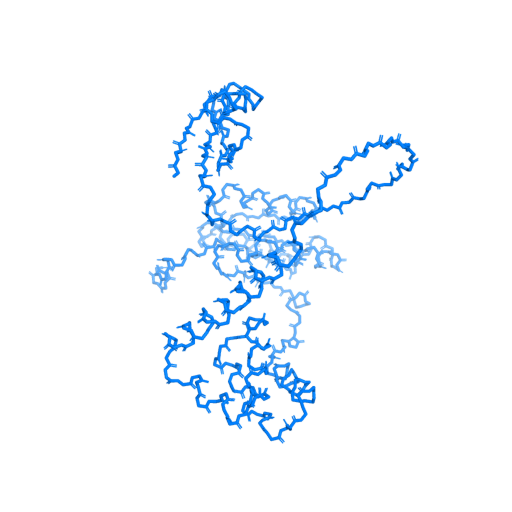L A 1 185 ? 5.683 -4.607 2.262 1.00 90.44 185 VAL A CA 1
ATOM 1455 C C . VAL A 1 185 ? 4.868 -3.308 2.358 1.00 90.44 185 VAL A C 1
ATOM 1457 O O . VAL A 1 185 ? 4.367 -2.815 1.354 1.00 90.44 185 VAL A O 1
ATOM 1460 N N . GLY A 1 186 ? 4.702 -2.751 3.562 1.00 91.56 186 GLY A N 1
ATOM 1461 C CA . GLY A 1 186 ? 4.034 -1.461 3.766 1.00 91.56 186 GLY A CA 1
ATOM 1462 C C . GLY A 1 186 ? 2.526 -1.511 4.040 1.00 91.56 186 GLY A C 1
ATOM 1463 O O . GLY A 1 186 ? 1.867 -0.494 3.861 1.00 91.56 186 GLY A O 1
ATOM 1464 N N . LYS A 1 187 ? 1.962 -2.640 4.500 1.00 93.31 187 LYS A N 1
ATOM 1465 C CA . LYS A 1 187 ? 0.519 -2.783 4.818 1.00 93.31 187 LYS A CA 1
ATOM 1466 C C . LYS A 1 187 ? -0.003 -1.708 5.779 1.00 93.31 187 LYS A C 1
ATOM 1468 O O . LYS A 1 187 ? -0.857 -0.914 5.391 1.00 93.31 187 LYS A O 1
ATOM 1473 N N . THR A 1 188 ? 0.594 -1.601 6.966 1.00 91.12 188 THR A N 1
ATOM 1474 C CA . THR A 1 188 ? 0.243 -0.611 7.997 1.00 91.12 188 THR A CA 1
ATOM 1475 C C . THR A 1 188 ? 0.328 0.825 7.471 1.00 91.12 188 THR A C 1
ATOM 1477 O O . THR A 1 188 ? -0.568 1.640 7.690 1.00 91.12 188 THR A O 1
ATOM 1480 N N . THR A 1 189 ? 1.384 1.147 6.713 1.00 92.31 189 THR A N 1
ATOM 1481 C CA . THR A 1 189 ? 1.559 2.477 6.110 1.00 92.31 189 THR A CA 1
ATOM 1482 C C . THR A 1 189 ? 0.510 2.760 5.035 1.00 92.31 189 THR A C 1
ATOM 1484 O O . THR A 1 189 ? 0.007 3.881 4.946 1.00 92.31 189 THR A O 1
ATOM 1487 N N . THR A 1 190 ? 0.155 1.765 4.223 1.00 95.31 190 THR A N 1
ATOM 1488 C CA . THR A 1 190 ? -0.894 1.889 3.204 1.00 95.31 190 THR A CA 1
ATOM 1489 C C . THR A 1 190 ? -2.263 2.075 3.851 1.00 95.31 190 THR A C 1
ATOM 1491 O O . THR A 1 190 ? -2.992 2.972 3.434 1.00 95.31 190 THR A O 1
ATOM 1494 N N . ILE A 1 191 ? -2.577 1.347 4.929 1.00 95.50 191 I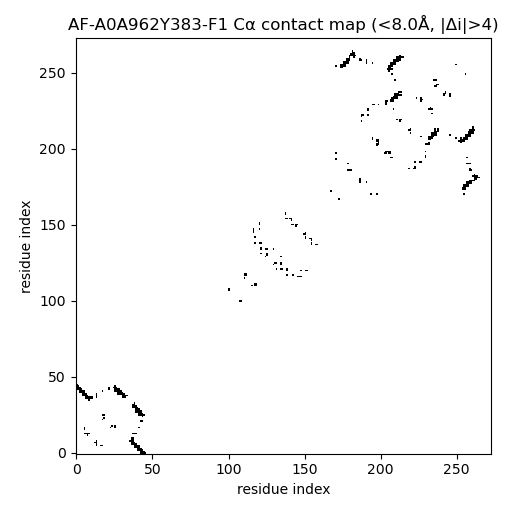LE A N 1
ATOM 1495 C CA . ILE A 1 191 ? -3.802 1.553 5.718 1.00 95.50 191 ILE A CA 1
ATOM 1496 C C . ILE A 1 191 ? -3.874 2.970 6.272 1.00 95.50 191 ILE A C 1
ATOM 1498 O O . ILE A 1 191 ? -4.898 3.627 6.110 1.00 95.50 191 ILE A O 1
ATOM 1502 N N . ALA A 1 192 ? -2.793 3.488 6.858 1.00 94.06 192 ALA A N 1
ATOM 1503 C CA . ALA A 1 192 ? -2.773 4.859 7.366 1.00 94.06 192 ALA A CA 1
ATOM 1504 C C . ALA A 1 192 ? -3.048 5.893 6.256 1.00 94.06 192 ALA A C 1
ATOM 1506 O O . ALA A 1 192 ? -3.825 6.828 6.455 1.00 94.06 192 ALA A O 1
ATOM 1507 N N . LYS A 1 193 ? -2.467 5.706 5.061 1.00 95.38 193 LYS A N 1
ATOM 1508 C CA . LYS A 1 193 ? -2.713 6.568 3.889 1.00 95.38 193 LYS A CA 1
ATOM 1509 C C . LYS A 1 193 ? -4.158 6.472 3.395 1.00 95.38 193 LYS A C 1
ATOM 1511 O O . LYS A 1 193 ? -4.772 7.497 3.104 1.00 95.38 193 LYS A O 1
ATOM 1516 N N . MET A 1 194 ? -4.701 5.258 3.313 1.00 95.69 194 MET A N 1
ATOM 1517 C CA . MET A 1 194 ? -6.094 5.003 2.938 1.00 95.69 194 MET A CA 1
ATOM 1518 C C . MET A 1 194 ? -7.062 5.654 3.932 1.00 95.69 194 MET A C 1
ATOM 1520 O O . MET A 1 194 ? -7.958 6.389 3.519 1.00 95.69 194 MET A O 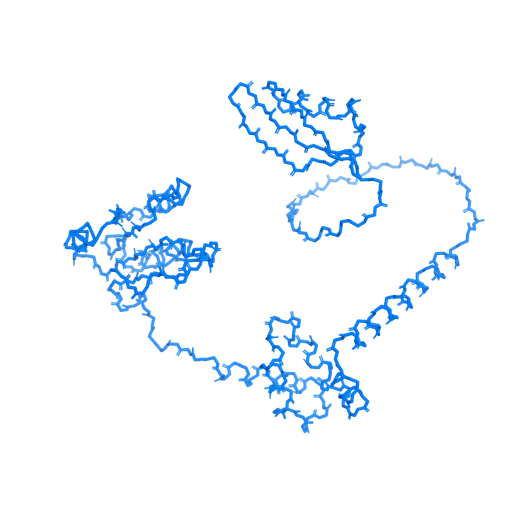1
ATOM 1524 N N . ALA A 1 195 ? -6.824 5.469 5.233 1.00 95.69 195 ALA A N 1
ATOM 1525 C CA . ALA A 1 195 ? -7.603 6.065 6.312 1.00 95.69 195 ALA A CA 1
ATOM 1526 C C . ALA A 1 195 ? -7.580 7.593 6.246 1.00 95.69 195 ALA A C 1
ATOM 1528 O O . ALA A 1 195 ? -8.632 8.222 6.300 1.00 95.69 195 ALA A O 1
ATOM 1529 N N . ALA A 1 196 ? -6.397 8.191 6.069 1.00 95.62 196 ALA A N 1
ATOM 1530 C CA . ALA A 1 196 ? -6.246 9.636 5.935 1.00 95.62 196 ALA A CA 1
ATOM 1531 C C . ALA A 1 196 ? -7.016 10.172 4.722 1.00 95.62 196 ALA A C 1
ATOM 1533 O O . ALA A 1 196 ? -7.791 11.117 4.850 1.00 95.62 196 ALA A O 1
ATOM 1534 N N . ARG A 1 197 ? -6.855 9.543 3.549 1.00 94.75 197 ARG A N 1
ATOM 1535 C CA . ARG A 1 197 ? -7.554 9.948 2.320 1.00 94.75 197 ARG A CA 1
ATOM 1536 C C . ARG A 1 197 ? -9.073 9.861 2.477 1.00 94.75 197 ARG A C 1
ATOM 1538 O O . ARG A 1 197 ? -9.768 10.782 2.051 1.00 94.75 197 ARG A O 1
ATOM 1545 N N . TYR A 1 198 ? -9.585 8.797 3.096 1.00 95.25 198 TYR A N 1
ATOM 1546 C CA . TYR A 1 198 ? -11.022 8.634 3.323 1.00 95.25 198 TYR A CA 1
ATOM 1547 C C . TYR A 1 198 ? -11.547 9.623 4.373 1.00 95.25 198 TYR A C 1
ATOM 1549 O O . TYR A 1 198 ? -12.544 10.302 4.135 1.00 95.25 198 TYR A O 1
ATOM 1557 N N . ALA A 1 199 ? -10.847 9.780 5.500 1.00 94.19 199 ALA A N 1
ATOM 1558 C CA . ALA A 1 199 ? -11.214 10.714 6.564 1.00 94.19 199 ALA A CA 1
ATOM 1559 C C . ALA A 1 199 ? -11.227 12.175 6.085 1.00 94.19 199 ALA A C 1
ATOM 1561 O O . ALA A 1 199 ? -12.103 12.934 6.491 1.00 94.19 199 ALA A O 1
ATOM 1562 N N . LEU A 1 200 ? -10.315 12.565 5.187 1.00 92.69 200 LEU A N 1
ATOM 1563 C CA . LEU A 1 200 ? -10.311 13.897 4.570 1.00 92.69 200 LEU A CA 1
ATOM 1564 C C . LEU A 1 200 ? -11.536 14.146 3.675 1.00 92.69 200 LEU A C 1
ATOM 1566 O O . LEU A 1 200 ? -11.992 15.281 3.579 1.00 92.69 200 LEU A O 1
ATOM 1570 N N . ARG A 1 201 ? -12.076 13.108 3.025 1.00 92.06 201 ARG A N 1
ATOM 1571 C CA . ARG A 1 201 ? -13.241 13.219 2.126 1.00 92.06 201 ARG A CA 1
ATOM 1572 C C . ARG A 1 201 ? -14.582 13.066 2.841 1.00 92.06 201 ARG A C 1
ATOM 1574 O O . ARG A 1 201 ? -15.563 13.686 2.443 1.00 92.06 201 ARG A O 1
ATOM 1581 N N . HIS A 1 202 ? -14.640 12.218 3.864 1.00 92.25 202 HIS A N 1
ATOM 1582 C CA . HIS A 1 202 ? -15.893 11.768 4.482 1.00 92.25 202 HIS A CA 1
ATOM 1583 C C . HIS A 1 202 ? -15.954 11.994 6.000 1.00 92.25 202 HIS A C 1
ATOM 1585 O O . HIS A 1 202 ? -16.945 11.646 6.639 1.00 92.25 202 HIS A O 1
ATOM 1591 N N . GLY A 1 203 ? -14.917 12.600 6.582 1.00 94.12 203 GLY A N 1
ATOM 1592 C CA . GLY A 1 203 ? -14.789 12.861 8.013 1.00 94.12 203 GLY A CA 1
ATOM 1593 C C . GLY A 1 203 ? -14.246 11.658 8.786 1.00 94.12 203 GLY A C 1
ATOM 1594 O O . GLY A 1 203 ? -14.564 10.508 8.494 1.00 94.12 203 GLY A O 1
ATOM 1595 N N . HIS A 1 204 ? -13.452 11.910 9.826 1.00 95.06 204 HIS A N 1
ATOM 1596 C CA . HIS A 1 204 ? -12.800 10.860 10.623 1.00 95.06 204 HIS A CA 1
ATOM 1597 C C . HIS A 1 204 ? -13.784 9.864 11.275 1.00 95.06 204 HIS A C 1
ATOM 1599 O O . HIS A 1 204 ? -13.461 8.691 11.421 1.00 95.06 204 HIS A O 1
ATOM 1605 N N . ARG A 1 205 ? -15.022 10.287 11.588 1.00 95.50 205 ARG A N 1
ATOM 1606 C CA . ARG A 1 205 ? -16.080 9.414 12.144 1.00 95.50 205 ARG A CA 1
ATOM 1607 C C . ARG A 1 205 ? -16.555 8.322 11.183 1.00 95.50 205 ARG A C 1
ATOM 1609 O O . ARG A 1 205 ? -17.223 7.390 11.624 1.00 95.50 205 ARG A O 1
ATOM 1616 N N . SER A 1 206 ? -16.257 8.454 9.892 1.00 95.25 206 SER A N 1
ATOM 1617 C CA . SER A 1 206 ? -16.643 7.485 8.864 1.00 95.25 206 SER A CA 1
ATOM 1618 C C . SER A 1 206 ? -15.666 6.313 8.734 1.00 95.25 206 SER A C 1
ATOM 1620 O O . SER A 1 206 ? -16.002 5.338 8.067 1.00 95.25 206 SER A O 1
ATOM 1622 N N . VAL A 1 207 ? -14.496 6.391 9.380 1.00 97.00 207 VAL A N 1
ATOM 1623 C CA . VAL A 1 207 ? -13.421 5.396 9.288 1.00 97.00 207 VAL A CA 1
ATOM 1624 C C . VAL A 1 207 ? -13.203 4.737 10.645 1.00 97.00 207 VAL A C 1
ATOM 1626 O O . VAL A 1 207 ? -13.299 5.394 11.681 1.00 97.00 207 VAL A O 1
ATOM 1629 N N . ALA A 1 208 ? -12.856 3.455 10.645 1.00 97.31 208 ALA A N 1
ATOM 1630 C CA . ALA A 1 208 ? -12.247 2.781 11.782 1.00 97.31 208 ALA A CA 1
ATOM 1631 C C . ALA A 1 208 ? -11.141 1.827 11.338 1.00 97.31 208 ALA A C 1
ATOM 1633 O O . ALA A 1 208 ? -11.113 1.378 10.192 1.00 97.31 208 ALA A O 1
ATOM 1634 N N . LEU A 1 209 ? -10.228 1.532 12.259 1.00 96.94 209 LEU A N 1
ATOM 1635 C CA . LEU A 1 209 ? -9.118 0.615 12.039 1.00 96.94 209 LEU A CA 1
ATOM 1636 C C . LEU A 1 209 ? -9.244 -0.593 12.967 1.00 96.94 209 LEU A C 1
ATOM 1638 O O . LEU A 1 209 ? -9.598 -0.458 14.140 1.00 96.94 209 LEU A O 1
ATOM 1642 N N . ILE A 1 210 ? -8.893 -1.763 12.454 1.00 95.69 210 ILE A N 1
ATOM 1643 C CA . ILE A 1 210 ? -8.702 -2.982 13.236 1.00 95.69 210 ILE A CA 1
ATOM 1644 C C . ILE A 1 210 ? -7.286 -3.479 12.961 1.00 95.69 210 ILE A C 1
ATOM 1646 O O . ILE A 1 210 ? -6.829 -3.434 11.823 1.00 95.69 210 ILE A O 1
ATOM 1650 N N . THR A 1 211 ? -6.575 -3.948 13.980 1.00 92.81 211 THR A N 1
ATOM 1651 C CA . THR A 1 211 ? -5.293 -4.637 13.802 1.00 92.81 211 THR A CA 1
ATOM 1652 C C . THR A 1 211 ? -5.352 -6.046 14.361 1.00 92.81 211 THR A C 1
ATOM 1654 O O . THR A 1 211 ? -5.864 -6.254 15.463 1.00 92.81 211 THR A O 1
ATOM 1657 N N . THR A 1 212 ? -4.805 -6.997 13.606 1.00 90.38 212 THR A N 1
ATOM 1658 C CA . THR A 1 212 ? -4.562 -8.369 14.068 1.00 90.38 212 THR A CA 1
ATOM 165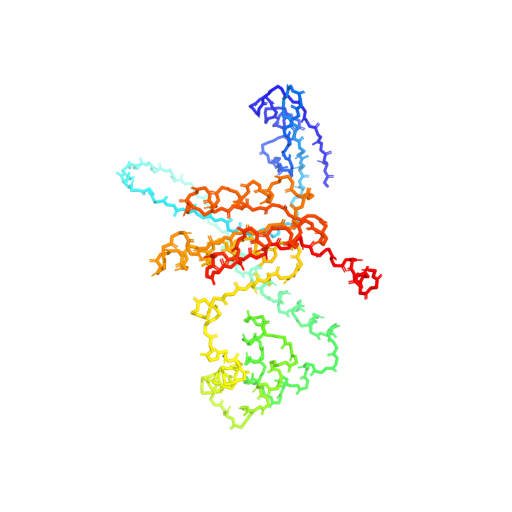9 C C . THR A 1 212 ? -3.096 -8.617 14.433 1.00 90.38 212 THR A C 1
ATOM 1661 O O . THR A 1 212 ? -2.746 -9.699 14.899 1.00 90.38 212 THR A O 1
ATOM 1664 N N . ASP A 1 213 ? -2.214 -7.622 14.263 1.00 80.94 213 ASP A N 1
ATOM 1665 C CA . ASP A 1 213 ? -0.798 -7.725 14.634 1.00 80.94 213 ASP A CA 1
ATOM 1666 C C . ASP A 1 213 ? -0.611 -7.446 16.136 1.00 80.94 213 ASP A C 1
ATOM 1668 O O . ASP A 1 213 ? -0.369 -6.319 16.574 1.00 80.94 213 ASP A O 1
ATOM 1672 N N . SER A 1 214 ? -0.754 -8.497 16.946 1.00 69.62 214 SER A N 1
ATOM 1673 C CA . SER A 1 214 ? -0.517 -8.464 18.396 1.00 69.62 214 SER A CA 1
ATOM 1674 C C . SER A 1 214 ? 0.936 -8.724 18.800 1.00 69.62 214 SER A C 1
ATOM 1676 O O . SER A 1 214 ? 1.272 -8.570 19.973 1.00 69.62 214 SER A O 1
ATOM 1678 N N . PHE A 1 215 ? 1.801 -9.121 17.862 1.00 59.00 215 PHE A N 1
ATOM 1679 C CA . PHE A 1 215 ? 3.146 -9.627 18.160 1.00 59.00 215 PHE A CA 1
ATOM 1680 C C . PHE A 1 215 ? 4.243 -8.580 17.959 1.00 59.00 215 PHE A C 1
ATOM 1682 O O . PHE A 1 215 ? 5.289 -8.636 18.611 1.00 59.00 215 PHE A O 1
ATOM 1689 N N . ARG A 1 216 ? 4.032 -7.593 17.081 1.00 65.75 216 ARG A N 1
ATOM 1690 C CA . ARG A 1 216 ? 5.003 -6.518 16.855 1.00 65.75 216 ARG A CA 1
ATOM 1691 C C . ARG A 1 216 ? 4.721 -5.323 17.754 1.00 65.75 216 ARG A C 1
ATOM 1693 O O . ARG A 1 216 ? 3.959 -4.428 17.391 1.00 65.75 216 ARG A O 1
ATOM 1700 N N . ILE A 1 217 ? 5.448 -5.269 18.871 1.00 55.78 217 ILE A N 1
ATOM 1701 C CA . ILE A 1 217 ? 5.435 -4.158 19.840 1.00 55.78 217 ILE A CA 1
ATOM 1702 C C . ILE A 1 217 ? 5.541 -2.789 19.125 1.00 55.78 217 ILE A C 1
ATOM 1704 O O . ILE A 1 217 ? 4.807 -1.874 19.462 1.00 55.78 217 ILE A O 1
ATOM 1708 N N . GLY A 1 218 ? 6.343 -2.668 18.053 1.00 60.16 218 GLY A N 1
ATOM 1709 C CA . GLY A 1 218 ? 6.478 -1.414 17.289 1.00 60.16 218 GLY A CA 1
ATOM 1710 C C . GLY A 1 218 ? 5.439 -1.145 16.183 1.00 60.16 218 GLY A C 1
ATOM 1711 O O . GLY A 1 218 ? 5.259 0.007 15.796 1.00 60.16 218 GLY A O 1
ATOM 1712 N N . ALA A 1 219 ? 4.749 -2.163 15.650 1.00 57.19 219 ALA A N 1
ATOM 1713 C CA . ALA A 1 219 ? 3.778 -1.968 14.558 1.00 57.19 219 ALA A CA 1
ATOM 1714 C C . ALA A 1 219 ? 2.424 -1.473 15.086 1.00 57.19 219 ALA A C 1
ATOM 1716 O O . ALA A 1 219 ? 1.822 -0.563 14.508 1.00 57.19 2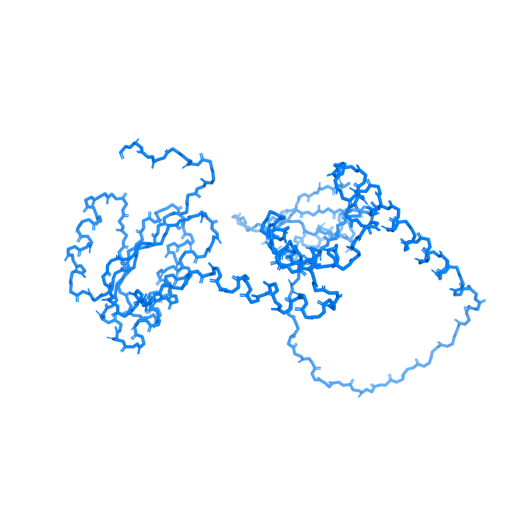19 ALA A O 1
ATOM 1717 N N . ARG A 1 220 ? 1.995 -2.003 16.239 1.00 65.50 220 ARG A N 1
ATOM 1718 C CA . ARG A 1 220 ? 0.811 -1.518 16.959 1.00 65.50 220 ARG A CA 1
ATOM 1719 C C . ARG A 1 220 ? 0.966 -0.049 17.350 1.00 65.50 220 ARG A C 1
ATOM 1721 O O . ARG A 1 220 ? 0.050 0.740 17.124 1.00 65.50 220 ARG A O 1
ATOM 1728 N N . ASP A 1 221 ? 2.141 0.330 17.848 1.00 71.81 221 ASP A N 1
ATOM 1729 C CA . ASP A 1 221 ? 2.456 1.716 18.203 1.00 71.81 221 ASP A CA 1
ATOM 1730 C C . ASP A 1 221 ? 2.395 2.652 16.989 1.00 71.81 221 ASP A C 1
ATOM 1732 O O . ASP A 1 221 ? 1.898 3.779 17.090 1.00 71.81 221 ASP A O 1
ATOM 1736 N N . GLN A 1 222 ? 2.830 2.186 15.816 1.00 81.38 222 GLN A N 1
ATOM 1737 C CA . GLN A 1 222 ? 2.780 2.974 14.588 1.00 81.38 222 GLN A CA 1
ATOM 1738 C C . GLN A 1 222 ? 1.341 3.195 14.094 1.00 81.38 222 GLN A C 1
ATOM 1740 O O . GLN A 1 222 ? 0.960 4.338 13.825 1.00 81.38 222 GLN A O 1
ATOM 1745 N N . LEU A 1 223 ? 0.520 2.139 14.013 1.00 88.06 223 LEU A N 1
ATOM 1746 C CA . LEU A 1 223 ? -0.884 2.271 13.605 1.00 88.06 223 LEU A CA 1
ATOM 1747 C C . LEU A 1 223 ? -1.669 3.141 14.594 1.00 88.06 223 LEU A C 1
ATOM 1749 O O . LEU A 1 223 ? -2.406 4.037 14.180 1.00 88.06 223 LEU A O 1
ATOM 1753 N N . GLN A 1 224 ? -1.455 2.937 15.897 1.00 89.50 224 GLN A N 1
ATOM 1754 C CA . GLN A 1 224 ? -2.084 3.735 16.946 1.00 89.50 224 GLN A CA 1
ATOM 1755 C C . GLN A 1 224 ? -1.680 5.212 16.860 1.00 89.50 224 GLN A C 1
ATOM 1757 O O . GLN A 1 224 ? -2.515 6.090 17.077 1.00 89.50 224 GLN A O 1
ATOM 1762 N N . THR A 1 225 ? -0.419 5.497 16.523 1.00 90.31 225 THR A N 1
ATOM 1763 C CA . THR A 1 225 ? 0.076 6.866 16.324 1.00 90.31 225 THR A CA 1
ATOM 1764 C C . THR A 1 225 ? -0.648 7.547 15.168 1.00 90.31 225 THR A C 1
ATOM 1766 O O . THR A 1 225 ? -1.200 8.632 15.354 1.00 90.31 225 THR A O 1
ATOM 1769 N N . TYR A 1 226 ? -0.720 6.902 14.000 1.00 92.00 226 TYR A N 1
ATOM 1770 C CA . TYR A 1 226 ? -1.455 7.451 12.858 1.00 92.00 226 TYR A CA 1
ATOM 1771 C C . TYR A 1 226 ? -2.934 7.658 13.173 1.00 92.00 226 TYR A C 1
ATOM 1773 O O . TYR A 1 226 ? -3.485 8.715 12.881 1.00 92.00 226 TYR A O 1
ATOM 1781 N N . ALA A 1 227 ? -3.571 6.689 13.822 1.00 93.12 227 ALA A N 1
ATOM 1782 C CA . ALA A 1 227 ? -4.978 6.786 14.174 1.00 93.12 227 ALA A CA 1
ATOM 1783 C C . ALA A 1 227 ? -5.267 7.927 15.156 1.00 93.12 227 ALA A C 1
ATOM 1785 O O . ALA A 1 227 ? -6.253 8.644 14.996 1.00 93.12 227 ALA A O 1
ATOM 1786 N N . ARG A 1 228 ? -4.374 8.145 16.130 1.00 94.44 228 ARG A N 1
ATOM 1787 C CA . ARG A 1 228 ? -4.467 9.261 17.078 1.00 94.44 228 ARG A CA 1
ATOM 1788 C C . ARG A 1 228 ? -4.331 10.610 16.365 1.00 94.44 228 ARG A C 1
ATOM 1790 O O . ARG A 1 228 ? -5.088 11.521 16.674 1.00 94.44 228 ARG A O 1
ATOM 1797 N N . ILE A 1 229 ? -3.430 10.718 15.381 1.00 94.00 229 ILE A N 1
ATOM 1798 C CA . ILE A 1 229 ? -3.288 11.915 14.529 1.00 94.00 229 ILE A CA 1
ATOM 1799 C C . ILE A 1 229 ? -4.563 12.158 13.707 1.00 94.00 229 ILE A C 1
ATOM 1801 O O . ILE A 1 229 ? -5.005 13.295 13.573 1.00 94.00 229 ILE A O 1
ATOM 1805 N N . LEU A 1 230 ? -5.165 11.095 13.170 1.00 93.56 230 LEU A N 1
ATOM 1806 C CA . LEU A 1 230 ? -6.356 11.172 12.319 1.00 93.56 230 LEU A CA 1
ATOM 1807 C C . LEU A 1 230 ? -7.679 11.238 13.103 1.00 93.56 230 LEU A C 1
ATOM 1809 O O . LEU A 1 230 ? -8.732 11.401 12.490 1.00 93.56 230 LEU A O 1
ATOM 1813 N N . ASN A 1 231 ? -7.643 11.109 14.433 1.00 95.19 231 ASN A N 1
ATOM 1814 C CA . ASN A 1 231 ? -8.816 10.964 15.301 1.00 95.19 231 ASN A CA 1
ATOM 1815 C C . ASN A 1 231 ? -9.762 9.823 14.863 1.00 95.19 231 ASN A C 1
ATOM 1817 O O . ASN A 1 231 ? -10.990 9.965 14.845 1.00 95.19 231 ASN A O 1
ATOM 1821 N N . VAL A 1 232 ? -9.167 8.695 14.472 1.00 95.88 232 VAL A N 1
ATOM 1822 C CA . VAL A 1 232 ? -9.858 7.486 14.011 1.00 95.88 232 VAL A CA 1
ATOM 1823 C C . VAL A 1 232 ? -9.755 6.403 15.094 1.00 95.88 232 VAL A C 1
ATOM 1825 O O . VAL A 1 232 ? -8.670 6.202 15.645 1.00 95.88 232 VAL A O 1
ATOM 1828 N N . PRO A 1 233 ? -10.849 5.693 15.431 1.00 94.75 233 PRO A N 1
ATOM 1829 C CA . PRO A 1 233 ? -10.805 4.609 16.408 1.00 94.75 233 PRO A CA 1
ATOM 1830 C C . PRO A 1 233 ? -9.997 3.409 15.894 1.00 94.75 233 PRO A C 1
ATOM 1832 O O . PRO A 1 233 ? -10.083 3.050 14.719 1.00 94.75 233 PRO A O 1
ATOM 1835 N N . VAL A 1 234 ? -9.255 2.765 16.800 1.00 94.06 234 VAL A N 1
ATOM 1836 C CA . VAL A 1 234 ? -8.508 1.522 16.546 1.00 94.06 234 VAL A CA 1
ATOM 1837 C C . VAL A 1 234 ? -8.967 0.453 17.522 1.00 94.06 234 VAL A C 1
ATOM 1839 O O . VAL A 1 234 ? -9.041 0.718 18.723 1.00 94.06 234 VAL A O 1
ATOM 1842 N N . ARG A 1 235 ? -9.229 -0.755 17.024 1.00 93.81 235 ARG A N 1
ATOM 1843 C CA . ARG A 1 235 ? -9.401 -1.958 17.847 1.00 93.81 235 ARG A CA 1
ATOM 1844 C C . ARG A 1 235 ? -8.332 -2.992 17.523 1.00 93.81 235 ARG A C 1
ATOM 1846 O O . ARG A 1 235 ? -7.787 -3.018 16.423 1.00 93.81 235 ARG A O 1
ATOM 1853 N N . THR A 1 236 ? -8.029 -3.837 18.497 1.00 92.06 236 THR A N 1
ATOM 1854 C CA . THR A 1 236 ? -7.189 -5.019 18.300 1.00 92.06 236 THR A CA 1
ATOM 1855 C C . THR A 1 236 ? -8.093 -6.240 18.338 1.00 92.06 236 THR A C 1
ATOM 1857 O O . THR A 1 236 ? -8.937 -6.320 19.226 1.00 92.06 236 THR A O 1
ATOM 1860 N N . ALA A 1 237 ? -7.917 -7.145 17.381 1.00 92.69 237 ALA A N 1
ATOM 1861 C CA . ALA A 1 237 ? -8.626 -8.414 17.317 1.00 92.69 237 ALA A CA 1
ATOM 1862 C C . ALA A 1 237 ? -7.626 -9.526 17.001 1.00 92.69 237 ALA A C 1
ATOM 1864 O O . ALA A 1 237 ? -7.008 -9.538 15.937 1.00 92.69 237 ALA A O 1
ATOM 1865 N N . THR A 1 238 ? -7.440 -10.428 17.954 1.00 87.88 238 THR A N 1
ATOM 1866 C CA . THR A 1 238 ? -6.500 -11.553 17.895 1.00 87.88 238 THR A CA 1
ATOM 1867 C C . THR A 1 238 ? -7.190 -12.896 17.697 1.00 87.88 238 THR A C 1
ATOM 1869 O O . THR A 1 238 ? -6.532 -13.851 17.288 1.00 87.88 238 THR A O 1
ATOM 1872 N N . THR A 1 239 ? -8.505 -12.958 17.919 1.00 91.06 239 THR A N 1
ATOM 1873 C CA . THR A 1 239 ? -9.339 -14.138 17.661 1.00 91.06 239 THR A CA 1
ATOM 1874 C C . THR A 1 239 ? -10.499 -13.807 16.712 1.00 91.06 239 THR A C 1
ATOM 1876 O O . THR A 1 239 ? -10.840 -12.628 16.549 1.00 91.06 239 THR A O 1
ATOM 1879 N N . PRO A 1 240 ? -11.122 -14.817 16.076 1.00 93.31 240 PRO A N 1
ATOM 1880 C CA . PRO A 1 240 ? -12.339 -14.622 15.288 1.00 93.31 240 PRO A CA 1
ATOM 1881 C C . PRO A 1 240 ? -13.469 -13.958 16.086 1.00 93.31 240 PRO A C 1
ATOM 1883 O O . PRO A 1 240 ? -14.115 -13.043 15.585 1.00 93.31 240 PRO A O 1
ATOM 1886 N N . GLU A 1 241 ? -13.655 -14.334 17.352 1.00 96.00 241 GLU A N 1
ATOM 1887 C CA . GLU A 1 241 ? -14.692 -13.762 18.218 1.00 96.00 241 GLU A CA 1
ATOM 1888 C C . GLU A 1 241 ? -14.432 -12.275 18.506 1.00 96.00 241 GLU A C 1
ATOM 1890 O O . GLU A 1 241 ? -15.347 -11.455 18.435 1.00 96.00 241 GLU A O 1
ATOM 1895 N N . GLU A 1 242 ? -13.175 -11.900 18.773 1.00 94.94 242 GLU A N 1
ATOM 1896 C CA . GLU A 1 242 ? -12.782 -10.495 18.956 1.00 94.94 242 GLU A CA 1
ATOM 1897 C C . GLU A 1 242 ? -12.935 -9.676 17.663 1.00 94.94 242 GLU A C 1
ATOM 1899 O O . GLU A 1 242 ? -13.220 -8.470 17.712 1.00 94.94 242 GLU A O 1
ATOM 1904 N N . MET A 1 243 ? -12.737 -10.311 16.501 1.00 95.19 243 MET A N 1
ATOM 1905 C CA . MET A 1 243 ? -12.964 -9.693 15.195 1.00 95.19 243 MET A CA 1
ATOM 1906 C C . MET A 1 243 ? -14.453 -9.419 14.988 1.00 95.19 243 MET A C 1
ATOM 1908 O O . MET A 1 243 ? -14.813 -8.283 14.677 1.00 95.19 243 MET A O 1
ATOM 1912 N N . ASP A 1 244 ? -15.312 -10.407 15.232 1.00 96.50 244 ASP A N 1
ATOM 1913 C CA . ASP A 1 244 ? -16.765 -10.260 15.123 1.00 96.50 244 ASP A CA 1
ATOM 1914 C C . ASP A 1 244 ? -17.298 -9.189 16.083 1.00 96.50 244 ASP A C 1
ATOM 1916 O O . ASP A 1 244 ? -18.081 -8.322 15.684 1.00 96.50 244 ASP A O 1
ATOM 1920 N N . GLU A 1 245 ? -16.832 -9.171 17.336 1.00 96.75 245 GLU A N 1
ATOM 1921 C CA . GLU A 1 245 ? -17.176 -8.115 18.294 1.00 96.75 245 GLU A CA 1
ATOM 1922 C C . GLU A 1 245 ? -16.751 -6.731 17.775 1.00 96.75 245 GLU A C 1
ATOM 1924 O O . GLU A 1 245 ? -17.524 -5.768 17.812 1.00 96.75 245 GLU A O 1
ATOM 1929 N N . SER A 1 246 ? -15.529 -6.625 17.248 1.00 96.25 246 SER A N 1
ATOM 1930 C CA . SER A 1 246 ? -14.993 -5.366 16.727 1.00 96.25 246 SER A CA 1
ATOM 1931 C C . SER A 1 246 ? -15.755 -4.873 15.498 1.00 96.25 246 SER A C 1
ATOM 1933 O O . SER A 1 246 ? -16.025 -3.676 15.406 1.00 96.25 246 SER A O 1
ATOM 1935 N N . LEU A 1 247 ? -16.136 -5.764 14.582 1.00 96.44 247 LEU A N 1
ATOM 1936 C CA . LEU A 1 247 ? -16.936 -5.425 13.405 1.00 96.44 247 LEU A CA 1
ATOM 1937 C C . LEU A 1 247 ? -18.342 -4.963 13.796 1.00 96.44 247 LEU A C 1
ATOM 1939 O O . LEU A 1 247 ? -18.803 -3.940 13.292 1.00 96.44 247 LEU A O 1
ATOM 1943 N N . ASN A 1 248 ? -18.987 -5.644 14.747 1.00 95.94 248 ASN A N 1
ATOM 1944 C CA . ASN A 1 248 ? -20.303 -5.251 15.252 1.00 95.94 248 ASN A CA 1
ATOM 1945 C C . ASN A 1 248 ? -20.278 -3.860 15.903 1.00 95.94 248 ASN A C 1
ATOM 1947 O O . ASN A 1 248 ? -21.132 -3.019 15.622 1.00 95.94 248 ASN A O 1
ATOM 1951 N N . LEU A 1 249 ? -19.268 -3.578 16.733 1.00 95.62 249 LEU A N 1
ATOM 1952 C CA . LEU A 1 249 ? -19.114 -2.280 17.403 1.00 95.62 249 LEU A CA 1
ATOM 1953 C C . LEU A 1 249 ? -18.773 -1.130 16.450 1.00 95.62 249 LEU A C 1
ATOM 1955 O O . LEU A 1 249 ? -19.013 0.031 16.778 1.00 95.62 249 LEU A O 1
ATOM 1959 N N . LEU A 1 250 ? -18.186 -1.443 15.296 1.00 95.62 250 LEU A N 1
ATOM 1960 C CA . LEU A 1 250 ? -17.786 -0.479 14.274 1.00 95.62 250 LEU A CA 1
ATOM 1961 C C . LEU A 1 250 ? -18.754 -0.451 13.082 1.00 95.62 250 LEU A C 1
ATOM 1963 O O . LEU A 1 250 ? -18.460 0.204 12.085 1.00 95.62 250 LEU A O 1
ATOM 1967 N N . GLY A 1 251 ? -19.911 -1.114 13.172 1.00 90.88 251 GLY A N 1
ATOM 1968 C CA . GLY A 1 251 ? -20.885 -1.203 12.080 1.00 90.88 251 GLY A CA 1
ATOM 1969 C C . GLY A 1 251 ? -21.485 0.142 11.644 1.00 90.88 251 GLY A C 1
ATOM 1970 O O . GLY A 1 251 ? -22.059 0.234 10.563 1.00 90.88 251 GLY A O 1
ATOM 1971 N N . ASP A 1 252 ? -21.327 1.204 12.445 1.00 93.12 252 ASP A N 1
ATOM 1972 C CA . ASP A 1 252 ? -21.719 2.576 12.091 1.00 93.12 252 ASP A CA 1
ATOM 1973 C C . ASP A 1 252 ? -20.713 3.280 11.158 1.00 93.12 252 ASP A C 1
ATOM 1975 O O . ASP A 1 252 ? -20.964 4.389 10.675 1.00 93.12 252 ASP A O 1
ATOM 1979 N N . ARG A 1 253 ? -19.551 2.666 10.914 1.00 95.00 253 ARG A N 1
ATOM 1980 C CA . ARG A 1 253 ? -18.472 3.219 10.092 1.00 95.00 253 ARG A CA 1
ATOM 1981 C C . ARG A 1 253 ? -18.693 2.857 8.631 1.00 95.00 253 ARG A C 1
ATOM 1983 O O . ARG A 1 253 ? -19.004 1.722 8.291 1.00 95.00 253 ARG A O 1
ATOM 1990 N N . ARG A 1 254 ? -18.464 3.824 7.741 1.00 95.44 254 ARG A N 1
ATOM 1991 C CA . ARG A 1 254 ? -18.555 3.603 6.290 1.00 95.44 254 ARG A CA 1
ATOM 1992 C C . ARG A 1 254 ? -17.368 2.809 5.753 1.00 95.44 254 ARG A C 1
ATOM 1994 O O . ARG A 1 254 ? -17.513 2.142 4.736 1.00 95.44 254 ARG A O 1
ATOM 2001 N N . LEU A 1 255 ? -16.209 2.900 6.404 1.00 96.81 255 LEU A N 1
ATOM 2002 C CA . LEU A 1 255 ? -14.998 2.170 6.046 1.00 96.81 255 LEU A CA 1
ATOM 2003 C C . LEU A 1 255 ? -14.330 1.594 7.298 1.00 96.81 255 LEU A C 1
ATOM 2005 O O . LEU A 1 255 ? -14.010 2.328 8.234 1.00 96.81 255 LEU A O 1
ATOM 2009 N N . ILE A 1 256 ? -14.053 0.295 7.274 1.00 97.62 256 ILE A N 1
ATOM 2010 C CA . ILE A 1 256 ? -13.247 -0.406 8.273 1.00 97.62 256 ILE A CA 1
ATOM 2011 C C . ILE A 1 256 ? -12.012 -0.963 7.565 1.00 97.62 256 ILE A C 1
ATOM 2013 O O . ILE A 1 256 ? -12.130 -1.763 6.638 1.00 97.62 256 ILE A O 1
ATOM 2017 N N . LEU A 1 257 ? -10.823 -0.535 7.986 1.00 97.12 257 LEU A N 1
ATOM 2018 C CA . LEU A 1 257 ? -9.554 -1.032 7.448 1.00 97.12 257 LEU A CA 1
ATOM 2019 C C . LEU A 1 257 ? -8.902 -1.989 8.445 1.00 97.12 257 LEU A C 1
ATOM 2021 O O . LEU A 1 257 ? -8.694 -1.630 9.604 1.00 97.12 257 LEU A O 1
ATOM 2025 N N . VAL A 1 258 ? -8.553 -3.184 7.984 1.00 96.00 258 VAL A N 1
ATOM 2026 C CA . VAL A 1 258 ? -7.973 -4.253 8.800 1.00 96.00 258 VAL A CA 1
ATOM 2027 C C . VAL A 1 258 ? -6.496 -4.429 8.445 1.00 96.00 258 VAL A C 1
ATOM 2029 O O . VAL A 1 258 ? -6.155 -4.823 7.328 1.00 96.00 258 VAL A O 1
ATOM 2032 N N . ASP A 1 259 ? -5.618 -4.125 9.401 1.00 93.69 259 ASP A N 1
ATOM 2033 C CA . ASP A 1 259 ? -4.174 -4.351 9.309 1.00 93.69 259 ASP A CA 1
ATOM 2034 C C . ASP A 1 259 ? -3.844 -5.753 9.800 1.00 93.69 259 ASP A C 1
ATOM 2036 O O . ASP A 1 259 ? -4.006 -6.053 10.987 1.00 93.69 259 ASP A O 1
ATOM 2040 N N . THR A 1 260 ? -3.393 -6.617 8.892 1.00 90.62 260 THR A N 1
ATOM 2041 C CA . THR A 1 260 ? -3.020 -7.979 9.259 1.00 90.62 260 THR A CA 1
ATOM 2042 C C . THR A 1 260 ? -1.552 -8.072 9.644 1.00 90.62 260 THR A C 1
ATOM 2044 O O . THR A 1 260 ? -0.686 -7.418 9.047 1.00 90.62 260 THR A O 1
ATOM 2047 N N . ALA A 1 261 ? -1.243 -8.981 10.571 1.00 83.81 261 ALA A N 1
ATOM 2048 C CA . ALA A 1 261 ? 0.133 -9.401 10.803 1.00 83.81 261 ALA A CA 1
ATOM 2049 C C . ALA A 1 261 ? 0.805 -9.793 9.472 1.00 83.81 261 ALA A C 1
ATOM 2051 O O . ALA A 1 261 ? 0.181 -10.338 8.554 1.00 83.81 261 ALA A O 1
ATOM 2052 N N . GLY A 1 262 ? 2.090 -9.463 9.325 1.00 72.31 262 GLY A N 1
ATOM 2053 C CA . GLY A 1 262 ? 2.836 -9.891 8.148 1.00 72.31 262 GLY A CA 1
ATOM 2054 C C . GLY A 1 262 ? 3.133 -11.381 8.200 1.00 72.31 262 GLY A C 1
ATOM 2055 O O . GLY A 1 262 ? 3.768 -11.841 9.143 1.00 72.31 262 GLY A O 1
ATOM 2056 N N . MET A 1 263 ? 2.742 -12.109 7.156 1.00 66.81 263 MET A N 1
ATOM 2057 C CA . MET A 1 263 ? 3.126 -13.510 6.998 1.00 66.81 263 MET A CA 1
ATOM 2058 C C . MET A 1 263 ? 4.644 -13.570 6.770 1.00 66.81 263 MET A C 1
ATOM 2060 O O . MET A 1 263 ? 5.169 -12.927 5.857 1.00 66.81 263 MET A O 1
ATOM 2064 N N . ALA A 1 264 ? 5.387 -14.282 7.617 1.00 55.59 264 ALA A N 1
ATOM 2065 C CA . ALA A 1 264 ? 6.767 -14.629 7.289 1.00 55.59 264 ALA A CA 1
ATOM 2066 C C . ALA A 1 264 ? 6.740 -15.587 6.088 1.00 55.59 264 ALA A C 1
ATOM 2068 O O . ALA A 1 264 ? 5.890 -16.469 6.047 1.00 55.59 264 ALA A O 1
ATOM 2069 N N . ALA A 1 265 ? 7.669 -15.457 5.137 1.00 47.31 265 ALA A N 1
ATOM 2070 C CA . ALA A 1 265 ? 7.732 -16.324 3.950 1.00 47.31 265 ALA A CA 1
ATOM 2071 C C . ALA A 1 265 ? 7.847 -17.834 4.279 1.00 47.31 265 ALA A C 1
ATOM 2073 O O . ALA A 1 265 ? 7.621 -18.669 3.417 1.00 47.31 265 ALA A O 1
ATOM 2074 N N . ALA A 1 266 ? 8.158 -18.190 5.531 1.00 42.91 266 ALA A N 1
ATOM 2075 C CA . ALA A 1 266 ? 8.181 -19.566 6.028 1.00 42.91 266 ALA A CA 1
ATOM 2076 C C . ALA A 1 266 ? 6.819 -20.088 6.548 1.00 42.91 266 ALA A C 1
ATOM 2078 O O . ALA A 1 266 ? 6.703 -21.266 6.869 1.00 42.91 266 ALA A O 1
ATOM 2079 N N . HIS A 1 267 ? 5.791 -19.239 6.642 1.00 43.03 267 HIS A N 1
ATOM 2080 C CA . HIS A 1 267 ? 4.446 -19.583 7.123 1.00 43.03 267 HIS A CA 1
ATOM 2081 C C . HIS A 1 267 ? 3.450 -19.761 5.962 1.00 43.03 267 HIS A C 1
ATOM 2083 O O . HIS A 1 267 ? 2.330 -19.264 5.998 1.00 43.03 267 HIS A O 1
ATOM 2089 N N . GLU A 1 268 ? 3.829 -20.526 4.936 1.00 36.91 268 GLU A N 1
ATOM 2090 C CA . GLU A 1 268 ? 2.915 -21.002 3.877 1.00 36.91 268 GLU A CA 1
ATOM 2091 C C . GLU A 1 268 ? 1.941 -22.104 4.353 1.00 36.91 268 GLU A C 1
ATOM 2093 O O . GLU A 1 268 ? 1.240 -22.723 3.559 1.00 36.91 268 GLU A O 1
ATOM 2098 N N . ARG A 1 269 ? 1.848 -22.351 5.664 1.00 41.22 269 ARG A N 1
ATOM 2099 C CA . ARG A 1 269 ? 0.874 -23.272 6.263 1.00 41.22 269 ARG A CA 1
ATOM 2100 C C . ARG A 1 269 ? -0.007 -22.559 7.277 1.00 41.22 269 ARG A C 1
ATOM 2102 O O . ARG A 1 269 ? 0.131 -22.770 8.474 1.00 41.22 269 ARG A O 1
ATOM 2109 N N . VAL A 1 270 ? -0.912 -21.724 6.778 1.00 42.34 270 VAL A N 1
ATOM 2110 C CA . VAL A 1 270 ? -2.177 -21.405 7.458 1.00 42.34 270 VAL A CA 1
ATOM 2111 C C . VAL A 1 270 ? -3.261 -21.350 6.380 1.00 42.34 270 VAL A C 1
ATOM 2113 O O . VAL A 1 270 ? -3.768 -20.291 6.028 1.00 42.34 270 VAL A O 1
ATOM 2116 N N . ALA A 1 271 ? -3.516 -22.504 5.765 1.00 34.22 271 ALA A N 1
ATOM 2117 C CA . ALA A 1 271 ? -4.699 -22.745 4.937 1.00 34.22 271 ALA A CA 1
ATOM 2118 C C . ALA A 1 271 ? -5.607 -23.837 5.534 1.00 34.22 271 ALA A C 1
ATOM 2120 O O . ALA A 1 271 ? -6.663 -24.088 4.979 1.00 34.22 271 ALA A O 1
ATOM 2121 N N . ASP A 1 272 ? -5.235 -24.427 6.675 1.00 33.97 272 ASP A N 1
ATOM 2122 C CA . ASP A 1 272 ? -6.054 -25.389 7.418 1.00 33.97 272 ASP A CA 1
ATOM 2123 C C . ASP A 1 272 ? -5.851 -25.162 8.923 1.00 33.97 272 ASP A C 1
ATOM 2125 O O . ASP A 1 272 ? -4.880 -25.664 9.502 1.00 33.97 272 ASP A O 1
ATOM 2129 N N . GLN A 1 273 ? -6.725 -24.353 9.527 1.00 30.48 273 GLN A N 1
ATOM 2130 C CA . GLN A 1 273 ? -7.171 -24.428 10.927 1.00 30.48 273 GLN A CA 1
ATOM 2131 C C . GLN A 1 273 ? -8.266 -23.397 11.189 1.00 30.48 273 GLN A C 1
ATOM 2133 O O . GLN A 1 273 ? -8.051 -22.217 10.832 1.00 30.48 273 GLN A O 1
#

pLDDT: mean 75.33, std 21.48, range [27.11, 97.62]

Nearest PDB structures (foldseek):
  8r9r-assembly1_A-2  TM=8.407E-01  e=7.290E-12  Shewanella putrefaciens CN-32
  6y32-assembly3_E  TM=8.127E-01  e=5.607E-07  Homo sapiens
  2px0-assembly3_C  TM=7.785E-01  e=9.609E-07  Bacillus subtilis
  5l3s-assembly1_A  TM=7.898E-01  e=4.835E-06  Saccharolobus solfataricus P2
  7o9f-assembly3_C  TM=7.493E-01  e=9.914E-06  Bacillus subtilis subsp. subtilis str. 168

Sequence (273 aa):
MKIKRFVAQDMRQALRMVREALGEDAVILSNKTVDGGVELTAAIDLVDNISSDTVDQRIPSQSRAAARVNRTGDTDRPRQQDDALEDMRREMHNLRRWMQAELSGMSWYDLGQRAPHSQQLLSQLMALGVNAELARRLCERVRDIEDIEQAWRKALYFLASEIRICETDVLEQGGVIALVGPTGVGKTTTIAKMAARYALRHGHRSVALITTDSFRIGARDQLQTYARILNVPVRTATTPEEMDESLNLLGDRRLILVDTAGMAAAHERVADQ